Protein AF-A0A0S4U0Q3-F1 (afdb_monomer)

InterPro domains:
  IPR000421 Coagulation factor 5/8, C-terminal domain [PF00754] (27-143)
  IPR000421 Coagulation factor 5/8, C-terminal domain [PF00754] (163-278)
  IPR000421 Coagulation factor 5/8, C-terminal domain [PS50022] (8-148)
  IPR000421 Coagulation factor 5/8, C-terminal domain [PS50022] (149-282)
  IPR008979 Galactose-binding-like domain superfamily [SSF49785] (27-147)
  IPR008979 Galactose-binding-like domain superfamily [SSF49785] (162-281)

Structure (mmCIF, N/CA/C/O backbone):
data_AF-A0A0S4U0Q3-F1
#
_entry.id   AF-A0A0S4U0Q3-F1
#
loop_
_atom_site.group_PDB
_atom_site.id
_atom_site.type_symbol
_atom_site.label_atom_id
_atom_site.label_alt_id
_atom_site.label_comp_id
_atom_site.label_asym_id
_atom_site.label_entity_id
_atom_site.label_seq_id
_atom_site.pdbx_PDB_ins_code
_atom_site.Cartn_x
_atom_site.Cartn_y
_atom_site.Cartn_z
_atom_site.occupancy
_atom_site.B_iso_or_equiv
_atom_site.auth_seq_id
_atom_site.auth_comp_id
_atom_site.auth_asym_id
_atom_site.auth_atom_id
_atom_site.pdbx_PDB_model_num
ATOM 1 N N . MET A 1 1 ? 61.236 -23.482 21.271 1.00 41.75 1 MET A N 1
ATOM 2 C CA . MET A 1 1 ? 60.511 -22.449 20.498 1.00 41.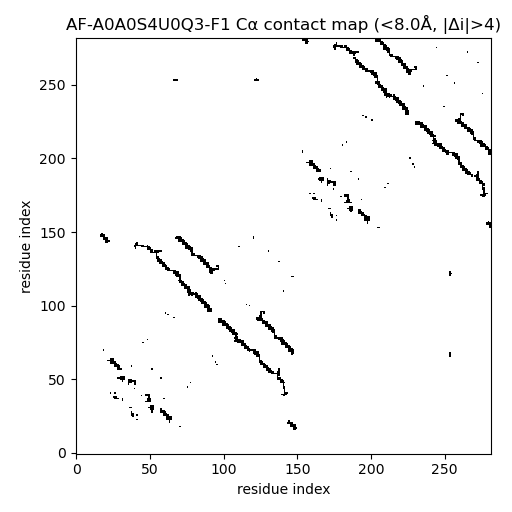75 1 MET A CA 1
ATOM 3 C C . MET A 1 1 ? 59.243 -23.072 19.925 1.00 41.75 1 MET A C 1
ATOM 5 O O . MET A 1 1 ? 59.328 -23.760 18.920 1.00 41.75 1 MET A O 1
ATOM 9 N N . TYR A 1 2 ? 58.090 -22.891 20.571 1.00 35.75 2 TYR A N 1
ATOM 10 C CA . TYR A 1 2 ? 56.795 -23.312 20.022 1.00 35.75 2 TYR A CA 1
ATOM 11 C C . TYR A 1 2 ? 56.087 -22.078 19.454 1.00 35.75 2 TYR A C 1
ATOM 13 O O . TYR A 1 2 ? 55.722 -21.171 20.202 1.00 35.75 2 TYR A O 1
ATOM 21 N N . LYS A 1 3 ? 55.942 -22.014 18.125 1.00 39.62 3 LYS A N 1
ATOM 22 C CA . LYS A 1 3 ? 55.146 -20.987 17.439 1.00 39.62 3 LYS A CA 1
ATOM 23 C C . LYS A 1 3 ? 53.662 -21.305 17.649 1.00 39.62 3 LYS A C 1
ATOM 25 O O . LYS A 1 3 ? 53.191 -22.335 17.178 1.00 39.62 3 LYS A O 1
ATOM 30 N N . ARG A 1 4 ? 52.925 -20.422 18.334 1.00 37.75 4 ARG A N 1
ATOM 31 C CA . ARG A 1 4 ? 51.453 -20.418 18.305 1.00 37.75 4 ARG A CA 1
ATOM 32 C C . ARG A 1 4 ? 51.007 -20.011 16.903 1.00 37.75 4 ARG A C 1
ATOM 34 O O . ARG A 1 4 ? 51.289 -18.893 16.481 1.00 37.75 4 ARG A O 1
ATOM 41 N N . GLN A 1 5 ? 50.316 -20.899 16.197 1.00 37.94 5 GLN A N 1
ATOM 42 C CA . GLN A 1 5 ? 49.498 -20.501 15.056 1.00 37.94 5 GLN A CA 1
ATOM 43 C C . GLN A 1 5 ? 48.245 -19.810 15.600 1.00 37.94 5 GLN A C 1
ATOM 45 O O . GLN A 1 5 ? 47.491 -20.392 16.377 1.00 37.94 5 GLN A O 1
ATOM 50 N N . GLN A 1 6 ? 48.068 -18.542 15.236 1.00 37.84 6 GLN A N 1
ATOM 51 C CA . GLN A 1 6 ? 46.818 -17.822 15.434 1.00 37.84 6 GLN A CA 1
ATOM 52 C C . GLN A 1 6 ? 45.781 -18.419 14.475 1.00 37.84 6 GLN A C 1
ATOM 54 O O . GLN A 1 6 ? 45.963 -18.369 13.260 1.00 37.84 6 GLN A O 1
ATOM 59 N N . GLN A 1 7 ? 44.712 -19.005 15.016 1.00 36.97 7 GLN A N 1
ATOM 60 C CA . GLN A 1 7 ? 43.509 -19.298 14.242 1.00 36.97 7 GLN A CA 1
ATOM 61 C C . GLN A 1 7 ? 42.850 -17.964 13.893 1.00 36.97 7 GLN A C 1
ATOM 63 O O . GLN A 1 7 ? 42.315 -17.279 14.763 1.00 36.97 7 GLN A O 1
ATOM 68 N N . GLY A 1 8 ? 42.940 -17.583 12.619 1.00 37.03 8 GLY A N 1
ATOM 69 C CA . GLY A 1 8 ? 42.158 -16.487 12.068 1.00 37.03 8 GLY A CA 1
ATOM 70 C C . GLY A 1 8 ? 40.676 -16.841 12.140 1.00 37.03 8 GLY A C 1
ATOM 71 O O . GLY A 1 8 ? 40.258 -17.907 11.692 1.00 37.03 8 GLY A O 1
ATOM 72 N N . THR A 1 9 ? 39.886 -15.950 12.725 1.00 40.53 9 THR A N 1
ATOM 73 C CA . THR A 1 9 ? 38.427 -15.988 12.651 1.00 40.53 9 THR A CA 1
ATOM 74 C C . THR A 1 9 ? 38.008 -15.876 11.190 1.00 40.53 9 THR A C 1
ATOM 76 O O . THR A 1 9 ? 38.311 -14.879 10.532 1.00 40.53 9 THR A O 1
ATOM 79 N N . LEU A 1 10 ? 37.332 -16.907 10.683 1.00 34.22 10 LEU A N 1
ATOM 80 C CA . LEU A 1 10 ? 36.655 -16.869 9.390 1.00 34.22 10 LEU A CA 1
ATOM 81 C C . LEU A 1 10 ? 35.644 -15.708 9.388 1.00 34.22 10 LEU A C 1
ATOM 83 O O . LEU A 1 10 ? 34.933 -15.538 10.381 1.00 34.22 10 LEU A O 1
ATOM 87 N N . PRO A 1 11 ? 35.564 -14.905 8.314 1.00 39.31 11 PRO A N 1
ATOM 88 C CA . PRO A 1 11 ? 34.575 -13.844 8.229 1.00 39.31 11 PRO A CA 1
ATOM 89 C C . PRO A 1 11 ? 33.173 -14.459 8.222 1.00 39.31 11 PRO A C 1
ATOM 91 O O . PRO A 1 11 ? 32.868 -15.340 7.417 1.00 39.31 11 PRO A O 1
ATOM 94 N N . THR A 1 12 ? 32.322 -13.994 9.133 1.00 39.41 12 THR A N 1
ATOM 95 C CA . THR A 1 12 ? 30.896 -14.316 9.168 1.00 39.41 12 THR A CA 1
ATOM 96 C C . THR A 1 12 ? 30.283 -13.905 7.831 1.00 39.41 12 THR A C 1
ATOM 98 O O . THR A 1 12 ? 30.218 -12.719 7.511 1.00 39.41 12 THR A O 1
ATOM 101 N N . SER A 1 13 ? 29.871 -14.881 7.021 1.00 42.53 13 SER A N 1
ATOM 102 C CA . SER A 1 13 ? 29.100 -14.633 5.803 1.00 42.53 13 SER A CA 1
ATOM 103 C C . SER A 1 13 ? 27.816 -13.899 6.196 1.00 42.53 13 SER A C 1
ATOM 105 O O . SER A 1 13 ? 27.001 -14.428 6.952 1.00 42.53 13 SER A O 1
ATOM 107 N N . ALA A 1 14 ? 27.658 -12.658 5.732 1.00 43.22 14 ALA A N 1
ATOM 108 C CA . ALA A 1 14 ? 26.387 -11.958 5.825 1.00 43.22 14 ALA A CA 1
ATOM 109 C C . ALA A 1 14 ? 25.358 -12.763 5.020 1.00 43.22 14 ALA A C 1
ATOM 111 O O . ALA A 1 14 ? 25.508 -12.921 3.807 1.00 43.22 14 ALA A O 1
ATOM 112 N N . ALA A 1 15 ? 24.350 -13.313 5.698 1.00 51.09 15 ALA A N 1
ATOM 113 C CA . ALA A 1 15 ? 23.265 -14.025 5.040 1.00 51.09 15 ALA A CA 1
ATOM 114 C C . ALA A 1 15 ? 22.615 -13.096 4.004 1.00 51.09 15 ALA A C 1
ATOM 116 O O . ALA A 1 15 ? 22.186 -11.990 4.330 1.00 51.09 15 ALA A O 1
ATOM 117 N N . THR A 1 16 ? 22.583 -13.527 2.745 1.00 67.94 16 THR A N 1
ATOM 118 C CA . THR A 1 16 ? 21.926 -12.789 1.665 1.00 67.94 16 THR A CA 1
ATOM 119 C C . THR A 1 16 ? 20.424 -12.753 1.953 1.00 67.94 16 THR A C 1
ATOM 121 O O . THR A 1 16 ? 19.811 -13.802 2.143 1.00 67.94 16 THR A O 1
ATOM 124 N N . GLU A 1 17 ? 19.832 -11.559 2.034 1.00 78.88 17 GLU A N 1
ATOM 125 C CA . GLU A 1 17 ? 18.396 -11.383 2.284 1.00 78.88 17 GLU A CA 1
ATOM 126 C C . GLU A 1 17 ? 17.582 -12.109 1.201 1.00 78.88 17 GLU A C 1
ATOM 128 O O . GLU A 1 17 ? 17.740 -11.845 0.008 1.00 78.88 17 GLU A O 1
ATOM 133 N N . ALA A 1 18 ? 16.728 -13.055 1.603 1.00 89.19 18 ALA A N 1
ATOM 134 C CA . ALA A 1 18 ? 15.884 -13.788 0.668 1.00 89.19 18 ALA A CA 1
ATOM 135 C C . ALA A 1 18 ? 14.832 -12.853 0.049 1.00 89.19 18 ALA A C 1
ATOM 137 O O . ALA A 1 18 ? 14.184 -12.080 0.756 1.00 89.19 18 ALA A O 1
ATOM 138 N N . LEU A 1 19 ? 14.631 -12.955 -1.268 1.00 92.88 19 LEU A N 1
ATOM 139 C CA . LEU A 1 19 ? 13.711 -12.115 -2.035 1.00 92.88 19 LEU A CA 1
ATOM 140 C C . LEU A 1 19 ? 12.627 -12.954 -2.720 1.00 92.88 19 LEU A C 1
ATOM 142 O O . LEU A 1 19 ? 12.887 -14.062 -3.183 1.00 92.88 19 LEU A O 1
ATOM 146 N N . ILE A 1 20 ? 11.422 -12.395 -2.832 1.00 92.88 20 ILE A N 1
ATOM 147 C CA . ILE A 1 20 ? 10.283 -12.984 -3.549 1.00 92.88 20 ILE A CA 1
ATOM 148 C C . ILE A 1 20 ? 9.976 -12.119 -4.773 1.00 92.88 20 ILE A C 1
ATOM 150 O O . ILE A 1 20 ? 9.800 -10.906 -4.625 1.00 92.88 20 ILE A O 1
ATOM 154 N N . LYS A 1 21 ? 9.896 -12.739 -5.964 1.00 95.00 21 LYS A N 1
ATOM 155 C CA . LYS A 1 21 ? 9.449 -12.065 -7.196 1.00 95.00 21 LYS A CA 1
ATOM 156 C C . LYS A 1 21 ? 7.980 -11.670 -7.042 1.00 95.00 21 LYS A C 1
ATOM 158 O O . LYS A 1 21 ? 7.145 -12.473 -6.633 1.00 95.00 21 LYS A O 1
ATOM 163 N N . VAL A 1 22 ? 7.687 -10.421 -7.356 1.00 94.81 22 VAL A N 1
ATOM 164 C CA . VAL A 1 22 ? 6.351 -9.833 -7.358 1.00 94.81 22 VAL A CA 1
ATOM 165 C C . VAL A 1 22 ? 5.809 -9.949 -8.774 1.00 94.81 22 VAL A C 1
ATOM 167 O O . VAL A 1 22 ? 6.519 -9.636 -9.727 1.00 94.81 22 VAL A O 1
ATOM 170 N N . VAL A 1 23 ? 4.569 -10.415 -8.904 1.00 95.00 23 VAL A N 1
ATOM 171 C CA . VAL A 1 23 ? 3.881 -10.531 -10.193 1.00 95.00 23 VAL A CA 1
ATOM 172 C C . VAL A 1 23 ? 3.083 -9.247 -10.421 1.00 95.00 23 VAL A C 1
ATOM 174 O O . VAL A 1 23 ? 2.168 -8.985 -9.638 1.00 95.00 23 VAL A O 1
ATOM 177 N N . PRO A 1 24 ? 3.415 -8.430 -11.435 1.00 96.62 24 PRO A N 1
ATOM 178 C CA . PRO A 1 24 ? 2.614 -7.260 -11.762 1.00 96.62 24 PRO A CA 1
ATOM 179 C C . PRO A 1 24 ? 1.225 -7.638 -12.278 1.00 96.62 24 PRO A C 1
ATOM 181 O O . PRO A 1 24 ? 1.038 -8.714 -12.843 1.00 96.62 24 PRO A O 1
ATOM 184 N N . VAL A 1 25 ? 0.256 -6.734 -12.130 1.00 94.00 25 VAL A N 1
ATOM 185 C CA . VAL A 1 25 ? -1.118 -6.930 -12.636 1.00 94.00 25 VAL A CA 1
ATOM 186 C C . VAL A 1 25 ? -1.419 -6.107 -13.884 1.00 94.00 25 VAL A C 1
ATOM 188 O O . VAL A 1 25 ? -2.422 -6.348 -14.552 1.00 94.00 25 VAL A O 1
ATOM 191 N N . GLY A 1 26 ? -0.579 -5.121 -14.198 1.00 96.25 26 GLY A N 1
ATOM 192 C CA . GLY A 1 26 ? -0.781 -4.252 -15.346 1.00 96.25 26 GLY A CA 1
ATOM 193 C C . GLY A 1 26 ? 0.474 -3.483 -15.719 1.00 96.25 26 GLY A C 1
ATOM 194 O O . GLY A 1 26 ? 1.387 -3.303 -14.914 1.00 96.25 26 GLY A O 1
ATOM 195 N N . VAL A 1 27 ? 0.510 -3.019 -16.963 1.00 98.62 27 VAL A N 1
ATOM 196 C CA . VAL A 1 27 ? 1.596 -2.195 -17.483 1.00 98.62 27 VAL A CA 1
ATOM 197 C C . VAL A 1 27 ? 1.076 -1.287 -18.590 1.00 98.62 27 VAL A C 1
ATOM 199 O O . VAL A 1 27 ? 0.263 -1.686 -19.422 1.00 98.62 27 VAL A O 1
ATOM 202 N N . THR A 1 28 ? 1.543 -0.046 -18.591 1.00 98.75 28 THR A N 1
ATOM 203 C CA . THR A 1 28 ? 1.280 0.956 -19.626 1.00 98.75 28 THR A CA 1
ATOM 204 C C . THR A 1 28 ? 2.597 1.575 -20.070 1.00 98.75 28 THR A C 1
ATOM 206 O O . THR A 1 28 ? 3.615 1.436 -19.394 1.00 98.75 28 THR A O 1
ATOM 209 N N . ALA A 1 29 ? 2.612 2.247 -21.214 1.00 98.81 29 ALA A N 1
ATOM 210 C CA . ALA A 1 29 ? 3.815 2.894 -21.717 1.00 98.81 29 ALA A CA 1
ATOM 211 C C . ALA A 1 29 ? 3.486 4.188 -22.458 1.00 98.81 29 ALA A C 1
ATOM 213 O O . ALA A 1 29 ? 2.336 4.429 -22.825 1.00 98.81 29 ALA A O 1
ATOM 214 N N . SER A 1 30 ? 4.512 4.998 -22.713 1.00 98.56 30 SER A N 1
ATOM 215 C CA . SER A 1 30 ? 4.399 6.241 -23.480 1.00 98.56 30 SER A CA 1
ATOM 216 C C . SER A 1 30 ? 3.902 6.022 -24.904 1.00 98.56 30 SER A C 1
ATOM 218 O O . SER A 1 30 ? 3.214 6.876 -25.459 1.00 98.56 30 SER A O 1
ATOM 220 N N . SER A 1 31 ? 4.290 4.905 -25.515 1.00 98.50 31 SER A N 1
ATOM 221 C CA . SER A 1 31 ? 3.928 4.537 -26.878 1.00 98.50 31 SER A CA 1
ATOM 222 C C . SER A 1 31 ? 4.169 3.046 -27.117 1.00 98.50 31 SER A C 1
ATOM 224 O O . SER A 1 31 ? 4.663 2.321 -26.248 1.00 98.50 31 SER A O 1
ATOM 226 N N . THR A 1 32 ? 3.774 2.549 -28.283 1.00 98.12 32 THR A N 1
ATOM 227 C CA . THR A 1 32 ? 3.970 1.152 -28.679 1.00 98.12 32 THR A CA 1
ATOM 228 C C . THR A 1 32 ? 4.188 1.088 -30.179 1.00 98.12 32 THR A C 1
ATOM 230 O O . THR A 1 32 ? 3.425 1.663 -30.955 1.00 98.12 32 THR A O 1
ATOM 233 N N . TYR A 1 33 ? 5.238 0.392 -30.597 1.00 97.75 33 TYR A N 1
ATOM 234 C CA . TYR A 1 33 ? 5.494 0.115 -31.998 1.00 97.75 33 TYR A CA 1
ATOM 235 C C . TYR A 1 33 ? 4.944 -1.259 -32.393 1.00 97.75 33 TYR A C 1
ATOM 237 O O . TYR A 1 33 ? 5.476 -2.294 -31.978 1.00 97.75 33 TYR A O 1
ATOM 245 N N . SER A 1 34 ? 3.917 -1.263 -33.251 1.00 96.38 34 SER A N 1
ATOM 246 C CA . SER A 1 34 ? 3.285 -2.485 -33.769 1.00 96.38 34 SER A CA 1
ATOM 247 C C . SER A 1 34 ? 2.828 -3.408 -32.620 1.00 96.38 34 SER A C 1
ATOM 249 O O . SER A 1 34 ? 2.254 -2.921 -31.649 1.00 96.38 34 SER A O 1
ATOM 251 N N . ASP A 1 35 ? 3.090 -4.712 -32.700 1.00 95.25 35 ASP A N 1
ATOM 252 C CA . ASP A 1 35 ? 2.622 -5.712 -31.729 1.00 95.25 35 ASP A CA 1
ATOM 253 C C . ASP A 1 35 ? 3.536 -5.846 -30.497 1.00 95.25 35 ASP A C 1
ATOM 255 O O . ASP A 1 35 ? 3.354 -6.738 -29.665 1.00 95.25 35 ASP A O 1
ATOM 259 N N . ASN A 1 36 ? 4.540 -4.974 -30.355 1.00 97.56 36 ASN A N 1
ATOM 260 C CA . ASN A 1 36 ? 5.480 -4.976 -29.230 1.00 97.56 36 ASN A CA 1
ATOM 261 C C . ASN A 1 36 ? 4.884 -4.267 -28.007 1.00 97.56 36 ASN A C 1
ATOM 263 O O . ASN A 1 36 ? 5.424 -3.271 -27.528 1.00 97.56 36 ASN A O 1
ATOM 267 N N . VAL A 1 37 ? 3.730 -4.754 -27.550 1.00 98.44 37 VAL A N 1
ATOM 268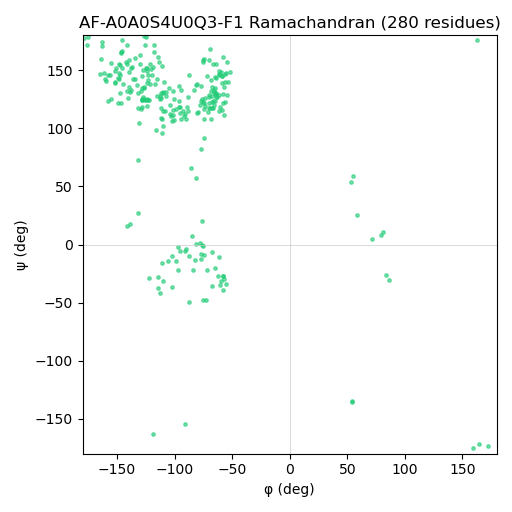 C CA . VAL A 1 37 ? 2.922 -4.155 -26.479 1.00 98.44 37 VAL A CA 1
ATOM 269 C C . VAL A 1 37 ? 3.640 -4.151 -25.121 1.00 98.44 37 VAL A C 1
ATOM 271 O O . VAL A 1 37 ? 4.470 -5.026 -24.876 1.00 98.44 37 VAL A O 1
ATOM 274 N N . PRO A 1 38 ? 3.296 -3.232 -24.194 1.00 98.50 38 PRO A N 1
ATOM 275 C CA . PRO A 1 38 ? 3.972 -3.111 -22.897 1.00 98.50 38 PRO A CA 1
ATOM 276 C C . PRO A 1 38 ? 3.951 -4.393 -22.057 1.00 98.50 38 PRO A C 1
ATOM 278 O O . PRO A 1 38 ? 4.894 -4.650 -21.316 1.00 98.50 38 PRO A O 1
ATOM 281 N N . ALA A 1 39 ? 2.913 -5.225 -22.216 1.00 98.44 39 ALA A N 1
ATOM 282 C CA . ALA A 1 39 ? 2.767 -6.506 -21.520 1.00 98.44 39 ALA A CA 1
ATOM 283 C C . ALA A 1 39 ? 3.933 -7.478 -21.758 1.00 98.44 39 ALA A C 1
ATOM 285 O O . ALA A 1 39 ? 4.225 -8.277 -20.877 1.00 98.44 39 ALA A O 1
ATOM 286 N N . ARG A 1 40 ? 4.632 -7.370 -22.896 1.00 98.56 40 ARG A N 1
ATOM 287 C CA . ARG A 1 40 ? 5.823 -8.180 -23.191 1.00 98.56 40 ARG A CA 1
ATOM 288 C C . ARG A 1 40 ? 6.967 -7.949 -22.212 1.00 98.56 40 ARG A C 1
ATOM 290 O O . ARG A 1 40 ? 7.744 -8.845 -21.965 1.00 98.56 40 ARG A O 1
ATOM 297 N N . ALA A 1 41 ? 7.046 -6.768 -21.606 1.00 98.69 41 ALA A N 1
ATOM 298 C CA . ALA A 1 41 ? 8.092 -6.471 -20.637 1.00 98.69 41 ALA A CA 1
ATOM 299 C C . ALA A 1 41 ? 7.837 -7.082 -19.245 1.00 98.69 41 ALA A C 1
ATOM 301 O O . ALA A 1 41 ? 8.610 -6.806 -18.335 1.00 98.69 41 ALA A O 1
ATOM 302 N N . ILE A 1 42 ? 6.746 -7.822 -19.027 1.00 98.25 42 ILE A N 1
ATOM 303 C CA . ILE A 1 42 ? 6.407 -8.446 -17.733 1.00 98.25 42 ILE A CA 1
ATOM 304 C C . ILE A 1 42 ? 5.796 -9.850 -17.902 1.00 98.25 42 ILE A C 1
ATOM 306 O O . ILE A 1 42 ? 5.131 -10.345 -16.988 1.00 98.25 42 ILE A O 1
ATOM 310 N N . ASP A 1 43 ? 5.936 -10.468 -19.077 1.00 97.62 43 ASP A N 1
ATOM 311 C CA . ASP A 1 43 ? 5.297 -11.751 -19.401 1.00 97.62 43 ASP A CA 1
ATOM 312 C C . ASP A 1 43 ? 6.175 -12.968 -19.051 1.00 97.62 43 ASP A C 1
ATOM 314 O O . ASP A 1 43 ? 5.714 -14.110 -19.128 1.00 97.62 43 ASP A O 1
ATOM 318 N N . GLY A 1 44 ? 7.418 -12.739 -18.616 1.00 96.81 44 GLY A N 1
ATOM 319 C CA . GLY A 1 44 ? 8.383 -13.783 -18.298 1.00 96.81 44 GLY A CA 1
ATOM 320 C C . GLY A 1 44 ? 9.105 -14.355 -19.521 1.00 96.81 44 GLY A C 1
ATOM 321 O O . GLY A 1 44 ? 9.782 -15.378 -19.384 1.00 96.81 44 GLY A O 1
ATOM 322 N N . VAL A 1 45 ? 8.983 -13.739 -20.701 1.00 97.69 45 VAL A N 1
ATOM 323 C CA . VAL A 1 45 ? 9.550 -14.217 -21.969 1.00 97.69 45 VAL A CA 1
ATOM 324 C C . VAL A 1 45 ? 10.682 -13.301 -22.434 1.00 97.69 45 VAL A C 1
ATOM 326 O O . VAL A 1 45 ? 10.503 -12.350 -23.183 1.00 97.69 45 VAL A O 1
ATOM 329 N N . SER A 1 46 ? 11.921 -13.673 -22.111 1.00 96.75 46 SER A N 1
ATOM 330 C CA . SER A 1 46 ? 13.113 -12.871 -22.435 1.00 96.75 46 SER A CA 1
ATOM 331 C C . SER A 1 46 ? 13.453 -12.747 -23.929 1.00 96.75 46 SER A C 1
ATOM 333 O O . SER A 1 46 ? 14.416 -12.070 -24.274 1.00 96.75 46 SER A O 1
ATOM 335 N N . SER A 1 47 ? 12.748 -13.456 -24.816 1.00 96.81 47 SER A N 1
ATOM 336 C CA . SER A 1 47 ? 12.997 -13.446 -26.266 1.00 96.81 47 SER A CA 1
ATOM 337 C C . SER A 1 47 ? 12.111 -12.465 -27.038 1.00 96.81 47 SER A C 1
ATOM 339 O O . SER A 1 47 ? 12.276 -12.329 -28.249 1.00 96.81 47 SER A O 1
ATOM 341 N N . ASN A 1 48 ? 11.146 -11.821 -26.379 1.00 97.94 48 ASN A N 1
ATOM 342 C CA . ASN A 1 48 ? 10.309 -10.772 -26.959 1.00 97.94 48 ASN A CA 1
ATOM 343 C C . ASN A 1 48 ? 10.545 -9.455 -26.190 1.00 97.94 48 ASN A C 1
ATOM 345 O O . ASN A 1 48 ? 11.294 -9.446 -25.220 1.00 97.94 48 ASN A O 1
ATOM 349 N N . ALA A 1 49 ? 10.006 -8.330 -26.660 1.00 98.50 49 ALA A N 1
ATOM 350 C CA . ALA A 1 49 ? 10.164 -7.049 -25.972 1.00 98.50 49 ALA A CA 1
ATOM 351 C C . ALA A 1 49 ? 8.948 -6.144 -26.166 1.00 98.50 49 ALA A C 1
ATOM 353 O O . ALA A 1 49 ? 8.246 -6.239 -27.180 1.00 98.50 49 ALA A O 1
ATOM 354 N N . TRP A 1 50 ? 8.752 -5.221 -25.225 1.00 98.75 50 TRP A N 1
ATOM 355 C CA . TRP A 1 50 ? 8.038 -3.978 -25.505 1.00 98.75 50 TRP A CA 1
ATOM 356 C C . TRP A 1 50 ? 8.962 -3.019 -26.256 1.00 98.75 50 TRP A C 1
ATOM 358 O O . TRP A 1 50 ? 10.102 -2.838 -25.839 1.00 98.75 50 TRP A O 1
ATOM 368 N N . ILE A 1 51 ? 8.454 -2.355 -27.299 1.00 98.75 51 ILE A N 1
ATOM 369 C CA . ILE A 1 51 ? 9.198 -1.352 -28.072 1.00 98.75 51 ILE A CA 1
ATOM 370 C C . ILE A 1 51 ? 8.370 -0.067 -28.155 1.00 98.75 51 ILE A C 1
ATOM 372 O O . ILE A 1 51 ? 7.230 -0.079 -28.626 1.00 98.75 51 ILE A O 1
ATOM 376 N N . ALA A 1 52 ? 8.951 1.055 -27.735 1.00 98.56 52 ALA A N 1
ATOM 377 C CA . ALA A 1 52 ? 8.371 2.380 -27.925 1.00 98.56 52 ALA A CA 1
ATOM 378 C C . ALA A 1 52 ? 8.400 2.807 -29.403 1.00 98.56 52 ALA A C 1
ATOM 380 O O . ALA A 1 52 ? 9.241 2.368 -30.182 1.00 98.56 52 ALA A O 1
ATOM 381 N N . SER A 1 53 ? 7.548 3.751 -29.797 1.00 97.62 53 SER A N 1
ATOM 382 C CA . SER A 1 53 ? 7.489 4.278 -31.171 1.00 97.62 53 SER A CA 1
ATOM 383 C C . SER A 1 53 ? 8.624 5.262 -31.521 1.00 97.62 53 SER A C 1
ATOM 385 O O . SER A 1 53 ? 8.468 6.065 -32.440 1.00 97.62 53 SER A O 1
ATOM 387 N N . GLY A 1 54 ? 9.748 5.254 -30.792 1.00 97.06 54 GLY A N 1
ATOM 388 C CA . GLY A 1 54 ? 10.875 6.151 -31.050 1.00 97.06 54 GLY A CA 1
ATOM 389 C C . GLY A 1 54 ? 11.992 6.128 -30.001 1.00 97.06 54 GLY A C 1
ATOM 390 O O . GLY A 1 54 ? 12.008 5.318 -29.070 1.00 97.06 54 GLY A O 1
ATOM 391 N N . TYR A 1 55 ? 12.941 7.051 -30.174 1.00 98.44 55 TYR A N 1
ATOM 392 C CA . TYR A 1 55 ? 14.061 7.293 -29.260 1.00 98.44 55 TYR A CA 1
ATOM 393 C C . TYR A 1 55 ? 13.605 7.900 -27.928 1.00 98.44 55 TYR A C 1
ATOM 395 O O . TYR A 1 55 ? 12.466 8.350 -27.777 1.00 98.44 55 TYR A O 1
ATOM 403 N N . ALA A 1 56 ? 14.527 7.925 -26.964 1.00 97.88 56 ALA A N 1
ATOM 404 C CA . ALA A 1 56 ? 14.336 8.597 -25.686 1.00 97.88 56 ALA A CA 1
ATOM 405 C C . ALA A 1 56 ? 13.981 10.099 -25.865 1.00 97.88 56 ALA A C 1
ATOM 407 O O . ALA A 1 56 ? 14.498 10.734 -26.786 1.00 97.88 56 ALA A O 1
ATOM 408 N N . PRO A 1 57 ? 13.153 10.689 -24.978 1.00 98.50 57 PRO A N 1
ATOM 409 C CA . PRO A 1 57 ? 12.595 10.072 -23.781 1.00 98.50 57 PRO A CA 1
ATOM 410 C C . PRO A 1 57 ? 11.365 9.194 -24.056 1.00 98.50 57 PRO A C 1
ATOM 412 O O . PRO A 1 57 ? 10.458 9.583 -24.784 1.00 98.50 57 PRO A O 1
ATOM 415 N N . GLN A 1 58 ? 11.308 8.022 -23.422 1.00 98.81 58 GLN A N 1
ATOM 416 C CA . GLN A 1 58 ? 10.133 7.135 -23.400 1.00 98.81 58 GLN A CA 1
ATOM 417 C C . GLN A 1 58 ? 10.016 6.498 -22.015 1.00 98.81 58 GLN A C 1
ATOM 419 O O . GLN A 1 58 ? 11.011 6.400 -21.290 1.00 98.81 58 GLN A O 1
ATOM 424 N N . TRP A 1 59 ? 8.817 6.053 -21.643 1.00 98.88 59 TRP A N 1
ATOM 425 C CA . TRP A 1 59 ? 8.578 5.446 -20.338 1.00 98.88 59 TRP A CA 1
ATOM 426 C C . TRP A 1 59 ? 7.702 4.202 -20.426 1.00 98.88 59 TRP A C 1
ATOM 428 O O . TRP A 1 59 ? 6.860 4.079 -21.312 1.00 98.88 59 TRP A O 1
ATOM 438 N N . ILE A 1 60 ? 7.890 3.314 -19.455 1.00 98.88 60 ILE A N 1
ATOM 439 C CA . ILE A 1 60 ? 7.011 2.184 -19.158 1.00 98.88 60 ILE A CA 1
ATOM 440 C C . ILE A 1 60 ? 6.662 2.229 -17.667 1.00 98.88 60 ILE A C 1
ATOM 442 O O . ILE A 1 60 ? 7.527 2.501 -16.833 1.00 98.88 60 ILE A O 1
ATOM 446 N N . GLU A 1 61 ? 5.389 2.045 -17.334 1.00 98.88 61 GLU A N 1
ATOM 447 C CA . GLU A 1 61 ? 4.856 2.098 -15.974 1.00 98.88 61 GLU A CA 1
ATOM 448 C C . GLU A 1 61 ? 4.131 0.801 -15.642 1.00 98.88 61 GLU A C 1
ATOM 450 O O . GLU A 1 61 ? 3.206 0.399 -16.343 1.00 98.88 61 GLU A O 1
ATOM 455 N N . VAL A 1 62 ? 4.548 0.171 -14.552 1.00 98.88 62 VAL A N 1
ATOM 456 C CA . VAL A 1 62 ? 4.056 -1.114 -14.070 1.00 98.88 62 VAL A CA 1
ATOM 457 C C . VAL A 1 62 ? 3.189 -0.894 -12.830 1.00 98.88 62 VAL A C 1
ATOM 459 O O . VAL A 1 62 ? 3.619 -0.214 -11.899 1.00 98.88 62 VAL A O 1
ATOM 462 N N . ASP A 1 63 ? 1.995 -1.490 -12.807 1.00 98.50 63 ASP A N 1
ATOM 463 C CA . ASP A 1 63 ? 1.137 -1.615 -11.623 1.00 98.50 63 ASP A CA 1
ATOM 464 C C . ASP A 1 63 ? 1.360 -2.992 -10.983 1.00 98.50 63 ASP A C 1
ATOM 466 O O . ASP A 1 63 ? 1.088 -4.035 -11.585 1.00 98.50 63 ASP A O 1
ATOM 470 N N . LEU A 1 64 ? 1.840 -3.004 -9.741 1.00 96.94 64 LEU A N 1
ATOM 471 C CA . LEU A 1 64 ? 2.021 -4.217 -8.941 1.00 96.94 64 LEU A CA 1
ATOM 472 C C . LEU A 1 64 ? 0.699 -4.756 -8.364 1.00 96.94 64 LEU A C 1
ATOM 474 O O . LEU A 1 64 ? 0.675 -5.834 -7.778 1.00 96.94 64 LEU A O 1
ATOM 478 N N . GLY A 1 65 ? -0.400 -4.011 -8.498 1.00 91.31 65 GLY A N 1
ATOM 479 C CA . GLY A 1 65 ? -1.761 -4.383 -8.098 1.00 91.31 65 GLY A CA 1
ATOM 480 C C . GLY A 1 65 ? -2.080 -4.141 -6.630 1.00 91.31 65 GLY A C 1
ATOM 481 O O . GLY A 1 65 ? -3.227 -3.871 -6.275 1.00 91.31 65 GLY A O 1
ATOM 482 N N . ALA A 1 66 ? -1.056 -4.157 -5.786 1.00 86.56 66 ALA A N 1
ATOM 483 C CA . ALA A 1 66 ? -1.128 -3.799 -4.384 1.00 86.56 66 ALA A CA 1
ATOM 484 C C . ALA A 1 66 ? 0.121 -3.019 -3.972 1.00 86.56 66 ALA A C 1
ATOM 486 O O . ALA A 1 66 ? 1.084 -2.881 -4.726 1.00 86.56 66 ALA A O 1
ATOM 487 N N . GLU A 1 67 ? 0.084 -2.496 -2.756 1.00 88.12 67 GLU A N 1
ATOM 488 C CA . GLU A 1 67 ? 1.246 -1.910 -2.111 1.00 88.12 67 GLU A CA 1
ATOM 489 C C . GLU A 1 67 ? 2.295 -2.991 -1.803 1.00 88.12 67 GLU A C 1
ATOM 491 O O . GLU A 1 67 ? 1.986 -4.025 -1.208 1.00 88.12 67 GLU A O 1
ATOM 496 N N . VAL A 1 68 ? 3.537 -2.761 -2.231 1.00 90.50 68 VAL A N 1
ATOM 497 C CA . VAL A 1 68 ? 4.640 -3.720 -2.156 1.00 90.50 68 VAL A CA 1
ATOM 498 C C . VAL A 1 68 ? 5.884 -3.041 -1.577 1.00 90.50 68 VAL A C 1
ATOM 500 O O . VAL A 1 68 ? 6.303 -2.004 -2.092 1.00 90.50 68 VAL A O 1
ATOM 503 N N . PRO A 1 69 ? 6.546 -3.643 -0.571 1.00 91.81 69 PRO A N 1
ATOM 504 C CA . PRO A 1 69 ? 7.843 -3.186 -0.087 1.00 91.81 69 PRO A CA 1
ATOM 505 C C . PRO A 1 69 ? 8.935 -3.628 -1.069 1.00 91.81 69 PRO A C 1
ATOM 507 O O . PRO A 1 69 ? 9.575 -4.667 -0.899 1.00 91.81 69 PRO A O 1
ATOM 510 N N . LEU A 1 70 ? 9.112 -2.859 -2.140 1.00 95.50 70 LEU A N 1
ATOM 511 C CA . LEU A 1 70 ? 10.086 -3.121 -3.190 1.00 95.50 70 LEU A CA 1
ATOM 512 C C . LEU A 1 70 ? 11.503 -3.023 -2.623 1.00 95.50 70 LEU A C 1
ATOM 514 O O . LEU A 1 70 ? 11.866 -2.031 -2.000 1.00 95.50 70 LEU A O 1
ATOM 518 N N . LYS A 1 71 ? 12.323 -4.039 -2.879 1.00 95.25 71 LYS A N 1
ATOM 519 C CA . LYS A 1 71 ? 13.715 -4.131 -2.417 1.00 95.25 71 LYS A CA 1
ATOM 520 C C . LYS A 1 71 ? 14.710 -4.279 -3.560 1.00 95.25 71 LYS A C 1
ATOM 522 O O . LYS A 1 71 ? 15.852 -3.843 -3.434 1.00 95.25 71 LYS A O 1
ATOM 527 N N . LYS A 1 72 ? 14.287 -4.870 -4.678 1.00 96.94 72 LYS A N 1
ATOM 528 C CA . LYS A 1 72 ? 15.125 -5.040 -5.866 1.00 96.94 72 LYS A CA 1
ATOM 529 C C . LYS A 1 72 ? 14.292 -4.966 -7.139 1.00 96.94 72 LYS A C 1
ATOM 531 O O . LYS A 1 72 ? 13.156 -5.435 -7.170 1.00 96.94 72 LYS A O 1
ATOM 536 N N . LEU A 1 73 ? 14.891 -4.409 -8.184 1.00 97.69 73 LEU A N 1
ATOM 537 C CA . LEU A 1 73 ? 14.393 -4.440 -9.553 1.00 97.69 73 LEU A CA 1
ATOM 538 C C . LEU A 1 73 ? 15.454 -5.064 -10.465 1.00 97.69 73 LEU A C 1
ATOM 540 O O . LEU A 1 73 ? 16.655 -4.883 -10.247 1.00 97.69 73 LEU A O 1
ATOM 544 N N . ARG A 1 74 ? 15.019 -5.788 -11.493 1.00 98.56 74 ARG A N 1
ATOM 545 C CA . ARG A 1 74 ? 15.868 -6.250 -12.595 1.00 98.56 74 ARG A CA 1
ATOM 546 C C . ARG A 1 74 ? 15.226 -5.811 -13.904 1.00 98.56 74 ARG A C 1
ATOM 548 O O . ARG A 1 74 ? 14.017 -5.935 -14.056 1.00 98.56 74 ARG A O 1
ATOM 555 N N . MET A 1 75 ? 16.018 -5.275 -14.825 1.00 98.62 75 MET A N 1
ATOM 556 C CA . MET A 1 75 ? 15.544 -4.767 -16.115 1.00 98.62 75 MET A CA 1
ATOM 557 C C . MET A 1 75 ? 16.395 -5.378 -17.229 1.00 98.62 75 MET A C 1
ATOM 559 O O . MET A 1 75 ? 17.608 -5.159 -17.250 1.00 98.62 75 MET A O 1
ATOM 563 N N . LEU A 1 76 ? 15.795 -6.172 -18.112 1.00 98.81 76 LEU A N 1
ATOM 564 C CA . LEU A 1 76 ? 16.486 -6.845 -19.208 1.00 98.81 76 LEU A CA 1
ATOM 565 C C . LEU A 1 76 ? 16.482 -5.949 -20.441 1.00 98.81 76 LEU A C 1
ATOM 567 O O . LEU A 1 76 ? 15.444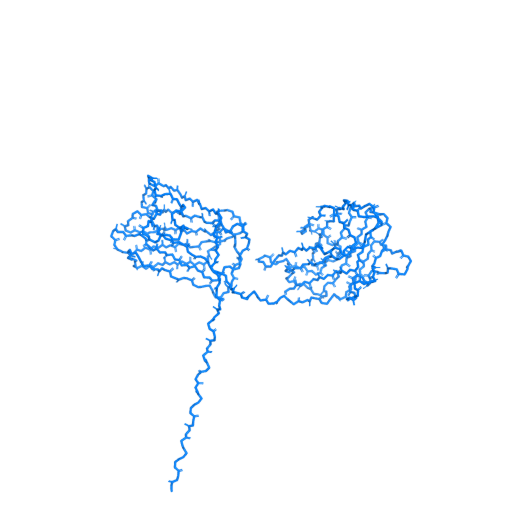 -5.729 -21.069 1.00 98.81 76 LEU A O 1
ATOM 571 N N . VAL A 1 77 ? 17.654 -5.410 -20.760 1.00 98.75 77 VAL A N 1
ATOM 572 C CA . VAL A 1 77 ? 17.843 -4.442 -21.843 1.00 98.75 77 VAL A CA 1
ATOM 573 C C . VAL A 1 77 ? 17.515 -5.075 -23.187 1.00 98.75 77 VAL A C 1
ATOM 575 O O . VAL A 1 77 ? 18.088 -6.106 -23.523 1.00 98.75 77 VAL A O 1
ATOM 578 N N . SER A 1 78 ? 16.673 -4.401 -23.970 1.00 98.56 78 SER A N 1
ATOM 579 C CA . SER A 1 78 ? 16.537 -4.624 -25.408 1.00 98.56 78 SER A CA 1
ATOM 580 C C . SER A 1 78 ? 17.080 -3.385 -26.124 1.00 98.56 78 SER A C 1
ATOM 582 O O . SER A 1 78 ? 16.503 -2.304 -26.005 1.00 98.56 78 SER A O 1
ATOM 584 N N . GLN A 1 79 ? 18.240 -3.492 -26.776 1.00 98.31 79 GLN A N 1
ATOM 585 C CA . GLN A 1 79 ? 18.939 -2.325 -27.333 1.00 98.31 79 GLN A CA 1
ATOM 586 C C . GLN A 1 79 ? 19.908 -2.704 -28.455 1.00 98.31 79 GLN A C 1
ATOM 588 O O . GLN A 1 79 ? 20.872 -3.438 -28.245 1.00 98.31 79 GLN A O 1
ATOM 593 N N . ASN A 1 80 ? 19.726 -2.095 -29.627 1.00 96.94 80 ASN A N 1
ATOM 594 C CA . ASN A 1 80 ? 20.644 -2.216 -30.756 1.00 96.94 80 ASN A CA 1
ATOM 595 C C . ASN A 1 80 ? 20.681 -0.893 -31.551 1.00 96.94 80 ASN A C 1
ATOM 597 O O . ASN A 1 80 ? 19.625 -0.463 -32.023 1.00 96.94 80 ASN A O 1
ATOM 601 N N . PRO A 1 81 ? 21.845 -0.236 -31.722 1.00 98.12 81 PRO A N 1
ATOM 602 C CA . PRO A 1 81 ? 23.183 -0.648 -31.286 1.00 98.12 81 PRO A CA 1
ATOM 603 C C . PRO A 1 81 ? 23.407 -0.504 -29.776 1.00 98.12 81 PRO A C 1
ATOM 605 O O . PRO A 1 81 ? 22.733 0.269 -29.104 1.00 98.12 81 PRO A O 1
ATOM 608 N N . ALA A 1 82 ? 24.398 -1.227 -29.251 1.00 98.50 82 ALA A N 1
ATOM 609 C CA . ALA A 1 82 ? 24.908 -1.018 -27.899 1.00 98.50 82 ALA A CA 1
ATOM 610 C C . ALA A 1 82 ? 25.455 0.410 -27.702 1.00 98.50 82 ALA A C 1
ATOM 612 O O . ALA A 1 82 ? 26.027 0.995 -28.622 1.00 98.50 82 ALA A O 1
ATOM 613 N N . GLY A 1 83 ? 25.345 0.951 -26.487 1.00 98.50 83 GLY A N 1
ATOM 614 C CA . GLY A 1 83 ? 25.855 2.284 -26.165 1.00 98.50 83 GLY A CA 1
ATOM 615 C C . GLY A 1 83 ? 25.309 2.851 -24.859 1.00 98.50 83 GLY A C 1
ATOM 616 O O . GLY A 1 83 ? 24.662 2.150 -24.082 1.00 98.50 83 GLY A O 1
ATOM 617 N N . GLN A 1 84 ? 25.605 4.125 -24.606 1.00 98.56 84 GLN A N 1
ATOM 618 C CA . GLN A 1 84 ? 25.237 4.813 -23.369 1.00 98.56 84 GLN A CA 1
ATOM 619 C C . GLN A 1 84 ? 23.717 4.988 -23.267 1.00 98.56 84 GLN A C 1
ATOM 621 O O . GLN A 1 84 ? 23.110 5.650 -24.108 1.00 98.56 84 GLN A O 1
ATOM 626 N N . SER A 1 85 ? 23.117 4.478 -22.193 1.00 98.38 85 SER A N 1
ATOM 627 C CA . SER A 1 85 ? 21.715 4.716 -21.858 1.00 98.38 85 SER A CA 1
ATOM 628 C C . SER A 1 85 ? 21.561 5.295 -20.451 1.00 98.38 85 SER A C 1
ATOM 630 O O . SER A 1 85 ? 22.398 5.078 -19.573 1.00 98.38 85 SER A O 1
ATOM 632 N N . THR A 1 86 ? 20.490 6.061 -20.241 1.00 98.81 86 THR A N 1
ATOM 633 C CA . THR A 1 86 ? 20.108 6.612 -18.934 1.00 98.81 86 THR A CA 1
ATOM 634 C C . THR A 1 86 ? 18.654 6.266 -18.648 1.00 98.81 86 THR A C 1
ATOM 636 O O . THR A 1 86 ? 17.770 6.616 -19.430 1.00 98.81 86 THR A O 1
ATOM 639 N N . HIS A 1 87 ? 18.408 5.616 -17.513 1.00 98.69 87 HIS A N 1
ATOM 640 C CA . HIS A 1 87 ? 17.093 5.187 -17.047 1.00 98.69 87 HIS A CA 1
ATOM 641 C C . HIS A 1 87 ? 16.841 5.726 -15.638 1.00 98.69 87 HIS A C 1
ATOM 643 O O . HIS A 1 87 ? 17.628 5.477 -14.724 1.00 98.69 87 HIS A O 1
ATOM 649 N N . VAL A 1 88 ? 15.743 6.453 -15.457 1.00 98.75 88 VAL A N 1
ATOM 650 C CA . VAL A 1 88 ? 15.284 6.968 -14.163 1.00 98.75 88 VAL A CA 1
ATOM 651 C C . VAL A 1 88 ? 14.110 6.117 -13.700 1.00 98.75 88 VAL A C 1
ATOM 653 O O . VAL A 1 88 ? 13.094 6.035 -14.389 1.00 98.75 88 VAL A O 1
ATOM 656 N N . VAL A 1 89 ? 14.251 5.485 -12.539 1.00 98.62 89 VAL A N 1
ATOM 657 C CA . VAL A 1 89 ? 13.217 4.659 -11.916 1.00 98.62 89 VAL A CA 1
ATOM 658 C C . VAL A 1 89 ? 12.511 5.490 -10.853 1.00 98.62 89 VAL A C 1
ATOM 660 O O . VAL A 1 89 ? 13.133 5.874 -9.862 1.00 98.62 89 VAL A O 1
ATOM 663 N N . THR A 1 90 ? 11.218 5.746 -11.032 1.00 98.69 90 THR A N 1
ATOM 664 C CA . THR A 1 90 ? 10.358 6.373 -10.022 1.00 98.69 90 THR A CA 1
ATOM 665 C C . THR A 1 90 ? 9.333 5.384 -9.477 1.00 98.69 90 THR A C 1
ATOM 667 O O . THR A 1 90 ? 8.962 4.426 -10.154 1.00 98.69 90 THR A O 1
ATOM 670 N N . GLY A 1 91 ? 8.868 5.596 -8.246 1.00 97.94 91 GLY A N 1
ATOM 671 C CA . GLY A 1 91 ? 7.875 4.734 -7.606 1.00 97.94 91 GLY A CA 1
ATOM 672 C C . GLY A 1 91 ? 6.938 5.480 -6.660 1.00 97.94 91 GLY A C 1
ATOM 673 O O . GLY A 1 91 ? 7.271 6.549 -6.153 1.00 97.94 91 GLY A O 1
ATOM 674 N N . GLY A 1 92 ? 5.737 4.944 -6.455 1.00 95.75 92 GLY A N 1
ATOM 675 C CA . GLY A 1 92 ? 4.731 5.556 -5.589 1.00 95.75 92 GLY A CA 1
ATOM 676 C C . GLY A 1 92 ? 3.447 4.740 -5.477 1.00 95.75 92 GLY A C 1
ATOM 677 O O . GLY A 1 92 ? 3.301 3.684 -6.090 1.00 95.75 92 GLY A O 1
ATOM 678 N N . LEU A 1 93 ? 2.504 5.221 -4.664 1.00 94.44 93 LEU A N 1
ATOM 679 C CA . LEU A 1 93 ? 1.220 4.547 -4.418 1.00 94.44 93 LEU A CA 1
ATOM 680 C C . LEU A 1 93 ? 0.125 4.921 -5.429 1.00 94.44 93 LEU A C 1
ATOM 682 O O . LEU A 1 93 ? -0.935 4.302 -5.450 1.00 94.44 93 LEU A O 1
ATOM 686 N N . SER A 1 94 ? 0.369 5.931 -6.264 1.00 94.94 94 SER A N 1
ATOM 687 C CA . SER A 1 94 ? -0.539 6.401 -7.316 1.00 94.94 94 SER A CA 1
ATOM 688 C C . SER A 1 94 ? 0.140 6.327 -8.691 1.00 94.94 94 SER A C 1
ATOM 690 O O . SER A 1 94 ? 1.374 6.368 -8.735 1.00 94.94 94 SER A O 1
ATOM 692 N N . PRO A 1 95 ? -0.635 6.227 -9.791 1.00 97.94 95 PRO A N 1
ATOM 693 C CA . PRO A 1 95 ? -0.098 6.268 -11.152 1.00 97.94 95 PRO A CA 1
ATOM 694 C C . PRO A 1 95 ? 0.745 7.521 -11.412 1.00 97.94 95 PRO A C 1
ATOM 696 O O . PRO A 1 95 ? 0.557 8.546 -10.754 1.00 97.94 95 PRO A O 1
ATOM 699 N N . ALA A 1 96 ? 1.637 7.457 -12.401 1.00 97.56 96 ALA A N 1
ATOM 700 C CA . ALA A 1 96 ? 2.605 8.515 -12.710 1.00 97.56 96 ALA A CA 1
ATOM 701 C C . ALA A 1 96 ? 3.461 8.964 -11.504 1.00 97.56 96 ALA A C 1
ATOM 703 O O . ALA A 1 96 ? 3.530 10.160 -11.198 1.00 97.56 96 ALA A O 1
ATOM 704 N N . PRO A 1 97 ? 4.144 8.030 -10.814 1.00 98.00 97 PRO A N 1
ATOM 705 C CA . PRO A 1 97 ? 4.931 8.361 -9.636 1.00 98.00 97 PRO A CA 1
ATOM 706 C C . PRO A 1 97 ? 6.123 9.268 -9.966 1.00 98.00 97 PRO A C 1
ATOM 708 O O . PRO A 1 97 ? 6.788 9.106 -10.993 1.00 98.00 97 PRO A O 1
ATOM 711 N N . THR A 1 98 ? 6.443 10.187 -9.053 1.00 97.00 98 THR A N 1
ATOM 712 C CA . THR A 1 98 ? 7.526 11.175 -9.212 1.00 97.00 98 THR A CA 1
ATOM 713 C C . THR A 1 98 ? 8.720 10.949 -8.281 1.00 97.00 98 THR A C 1
ATOM 715 O O . THR A 1 98 ? 9.797 11.482 -8.546 1.00 97.00 98 THR A O 1
ATOM 718 N N . SER A 1 99 ? 8.580 10.146 -7.221 1.00 97.25 99 SER A N 1
ATOM 719 C CA . SER A 1 99 ? 9.675 9.862 -6.285 1.00 97.25 99 SER A CA 1
ATOM 720 C C . SER A 1 99 ? 10.729 8.979 -6.944 1.00 97.25 99 SER A C 1
ATOM 722 O O . SER A 1 99 ? 10.457 7.822 -7.260 1.00 97.25 99 SER A O 1
ATOM 724 N N . VAL A 1 100 ? 11.932 9.515 -7.150 1.00 98.00 100 VAL A N 1
ATOM 725 C CA . VAL A 1 100 ? 13.057 8.774 -7.736 1.00 98.00 100 VAL A CA 1
ATOM 726 C C . VAL A 1 100 ? 13.558 7.732 -6.743 1.00 98.00 100 VAL A C 1
ATOM 728 O O . VAL A 1 100 ? 13.967 8.067 -5.635 1.00 98.00 100 VAL A O 1
ATOM 731 N N . LEU A 1 101 ? 13.547 6.469 -7.163 1.00 97.06 101 LEU A N 1
ATOM 732 C CA . LEU A 1 101 ? 14.128 5.360 -6.416 1.00 97.06 101 LEU A CA 1
ATOM 733 C C . LEU A 1 101 ? 15.606 5.209 -6.769 1.00 97.06 101 LEU A C 1
ATOM 735 O O . LEU A 1 101 ? 16.445 5.127 -5.875 1.00 97.06 101 LEU A O 1
ATOM 739 N N . GLN A 1 102 ? 15.918 5.183 -8.069 1.00 97.56 102 GLN A N 1
ATOM 740 C CA . GLN A 1 102 ? 17.262 4.969 -8.608 1.00 97.56 102 GLN A CA 1
ATOM 741 C C . GLN A 1 102 ? 17.421 5.575 -10.008 1.00 97.56 102 GLN A C 1
ATOM 743 O O . GLN A 1 102 ? 16.454 5.695 -10.760 1.00 97.56 102 GLN A O 1
ATOM 748 N N . THR A 1 103 ? 18.666 5.880 -10.377 1.00 98.19 103 THR A N 1
ATOM 749 C CA . THR A 1 103 ? 19.055 6.277 -11.737 1.00 98.19 103 THR A CA 1
ATOM 750 C C . THR A 1 103 ? 20.193 5.384 -12.209 1.00 98.19 103 THR A C 1
ATOM 752 O O . THR A 1 103 ? 21.232 5.304 -11.559 1.00 98.19 103 THR A O 1
ATOM 755 N N . VAL A 1 104 ? 20.018 4.734 -13.358 1.00 98.12 104 VAL A N 1
ATOM 756 C CA . VAL A 1 104 ? 21.044 3.902 -13.994 1.00 98.12 104 VAL A CA 1
ATOM 757 C C . VAL A 1 104 ? 21.521 4.611 -15.255 1.00 98.12 104 VAL A C 1
ATOM 759 O O . VAL A 1 104 ? 20.743 4.783 -16.187 1.00 98.12 104 VAL A O 1
ATOM 762 N N . SER A 1 105 ? 22.787 5.026 -15.294 1.00 98.38 105 SER A N 1
ATOM 763 C CA . SER A 1 105 ? 23.394 5.680 -16.459 1.00 98.38 105 SER A CA 1
ATOM 764 C C . SER A 1 105 ? 24.732 5.022 -16.783 1.00 98.38 105 SER A C 1
ATOM 766 O O . SER A 1 105 ? 25.705 5.199 -16.053 1.00 98.38 1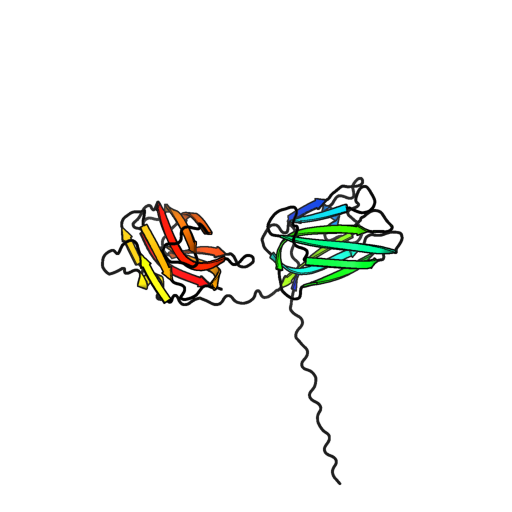05 SER A O 1
ATOM 768 N N . ARG A 1 106 ? 24.771 4.196 -17.834 1.00 98.31 106 ARG A N 1
ATOM 769 C CA . ARG A 1 106 ? 25.966 3.448 -18.267 1.00 98.31 106 ARG A CA 1
ATOM 770 C C . ARG A 1 106 ? 25.818 2.940 -19.701 1.00 98.31 106 ARG A C 1
ATOM 772 O O . ARG A 1 106 ? 24.726 2.967 -20.258 1.00 98.31 106 ARG A O 1
ATOM 779 N N . ASN A 1 107 ? 26.900 2.410 -20.265 1.00 98.50 107 ASN A N 1
ATOM 780 C CA . ASN A 1 107 ? 26.816 1.620 -21.490 1.00 98.50 107 ASN A CA 1
ATOM 781 C C . ASN A 1 107 ? 26.010 0.343 -21.245 1.00 98.50 107 ASN A C 1
ATOM 783 O O . ASN A 1 107 ? 26.281 -0.396 -20.293 1.00 98.50 107 ASN A O 1
ATOM 787 N N . THR A 1 108 ? 25.044 0.095 -22.119 1.00 98.50 108 THR A N 1
ATOM 788 C CA . THR A 1 108 ? 24.191 -1.088 -22.100 1.00 98.50 108 THR A CA 1
ATOM 789 C C . THR A 1 108 ? 24.251 -1.835 -23.427 1.00 98.50 108 THR A C 1
ATOM 791 O O . THR A 1 108 ? 24.536 -1.264 -24.487 1.00 98.50 108 THR A O 1
ATOM 794 N N . VAL A 1 109 ? 24.028 -3.143 -23.353 1.00 98.56 109 VAL A N 1
ATOM 795 C CA . VAL A 1 109 ? 23.996 -4.060 -24.499 1.00 98.56 109 VAL A CA 1
ATOM 796 C C . VAL A 1 109 ? 22.723 -4.897 -24.435 1.00 98.56 109 VAL A C 1
ATOM 798 O O . VAL A 1 109 ? 22.171 -5.093 -23.351 1.00 98.56 109 VAL A O 1
ATOM 801 N N . ASP A 1 110 ? 22.271 -5.391 -25.583 1.00 98.69 110 ASP A N 1
ATOM 802 C CA . ASP A 1 110 ? 21.121 -6.291 -25.674 1.00 98.69 110 ASP A CA 1
ATOM 803 C C . ASP A 1 110 ? 21.274 -7.520 -24.759 1.00 98.69 110 ASP A C 1
ATOM 805 O O . ASP A 1 110 ? 22.371 -8.063 -24.603 1.00 98.69 110 ASP A O 1
ATOM 809 N N . GLY A 1 111 ? 20.187 -7.931 -24.105 1.00 98.25 111 GLY A N 1
ATOM 810 C CA . GLY A 1 111 ? 20.168 -9.072 -23.187 1.00 98.25 111 GLY A CA 1
ATOM 811 C C . GLY A 1 111 ? 20.888 -8.846 -21.849 1.00 98.25 111 GLY A C 1
ATOM 812 O O . GLY A 1 111 ? 20.985 -9.767 -21.035 1.00 98.25 111 GLY A O 1
ATOM 813 N N . GLN A 1 112 ? 21.388 -7.638 -21.570 1.00 98.50 112 GLN A N 1
ATOM 814 C CA . GLN A 1 112 ? 21.997 -7.327 -20.279 1.00 98.50 112 GLN A CA 1
ATOM 815 C C . GLN A 1 112 ? 20.930 -7.125 -19.197 1.00 98.50 112 GLN A C 1
ATOM 817 O O . GLN A 1 112 ? 20.090 -6.232 -19.297 1.00 98.50 112 GLN A O 1
ATOM 822 N N . TRP A 1 113 ? 21.035 -7.866 -18.092 1.00 98.44 113 TRP A N 1
ATOM 823 C CA . TRP A 1 113 ? 20.299 -7.536 -16.872 1.00 98.44 113 TRP A CA 1
ATOM 824 C C . TRP A 1 113 ? 20.921 -6.328 -16.164 1.00 98.44 113 TRP A C 1
ATOM 826 O O . TRP A 1 113 ? 22.085 -6.338 -15.751 1.00 98.44 113 TRP A O 1
ATOM 836 N N . LEU A 1 114 ? 20.123 -5.281 -15.979 1.00 98.25 114 LEU A N 1
ATOM 837 C CA . LEU A 1 114 ? 20.407 -4.201 -15.044 1.00 98.25 114 LEU A CA 1
ATOM 838 C C . LEU A 1 114 ? 19.749 -4.554 -13.715 1.00 98.25 114 LEU A C 1
ATOM 840 O O . LEU A 1 114 ? 18.526 -4.558 -13.611 1.00 98.25 114 LEU A O 1
ATOM 844 N N . GLU A 1 115 ? 20.552 -4.861 -12.704 1.00 97.12 115 GLU A N 1
ATOM 845 C CA . GLU A 1 115 ? 20.051 -5.152 -11.364 1.00 97.12 115 GLU A CA 1
ATOM 846 C C . GLU A 1 115 ? 20.236 -3.948 -10.457 1.00 97.12 115 GLU A C 1
ATOM 848 O O . GLU A 1 115 ? 21.311 -3.350 -10.397 1.00 97.12 115 GLU A O 1
ATOM 853 N N . VAL A 1 116 ? 19.175 -3.609 -9.741 1.00 94.19 116 VAL A N 1
ATOM 854 C CA . VAL A 1 116 ? 19.110 -2.441 -8.880 1.00 94.19 116 VAL A CA 1
ATOM 855 C C . VAL A 1 116 ? 18.556 -2.892 -7.536 1.00 94.19 116 VAL A C 1
ATOM 857 O O . VAL A 1 116 ? 17.436 -3.390 -7.465 1.00 94.19 116 VAL A O 1
ATOM 860 N N . SER A 1 117 ? 19.343 -2.752 -6.473 1.00 94.62 117 SER A N 1
ATOM 861 C CA . SER A 1 117 ? 18.915 -3.062 -5.103 1.00 94.62 117 SER A CA 1
ATOM 862 C C . SER A 1 117 ? 18.762 -1.766 -4.319 1.00 94.62 117 SER A C 1
ATOM 864 O O . SER A 1 117 ? 19.568 -0.855 -4.483 1.00 94.62 117 SER A O 1
ATOM 866 N N . LEU A 1 118 ? 17.726 -1.683 -3.492 1.00 93.19 118 LEU A N 1
ATOM 867 C CA . LEU A 1 118 ? 17.469 -0.534 -2.630 1.00 93.19 118 LEU A CA 1
ATOM 868 C C . LEU A 1 118 ? 18.035 -0.808 -1.233 1.00 93.19 118 LEU A C 1
ATOM 870 O O . LEU A 1 118 ? 17.843 -1.898 -0.681 1.00 93.19 118 LEU A O 1
ATOM 874 N N . ASP A 1 119 ? 18.705 0.179 -0.638 1.00 88.25 119 ASP A N 1
ATOM 875 C CA . ASP A 1 119 ? 19.295 0.054 0.705 1.00 88.25 119 ASP A CA 1
ATOM 876 C C . ASP A 1 119 ? 18.235 -0.310 1.751 1.00 88.25 119 ASP A C 1
ATOM 878 O O . ASP A 1 119 ? 18.432 -1.194 2.586 1.00 88.25 119 ASP A O 1
ATOM 882 N N . THR A 1 120 ? 17.049 0.280 1.629 1.00 85.88 120 THR A N 1
ATOM 883 C CA . THR A 1 120 ? 15.849 -0.056 2.397 1.00 85.88 120 THR A CA 1
ATOM 884 C C . THR A 1 120 ? 14.709 -0.407 1.448 1.00 85.88 120 THR A C 1
ATOM 886 O O . THR A 1 120 ? 14.658 0.075 0.318 1.00 85.88 120 THR A O 1
ATOM 889 N N . ALA A 1 121 ? 13.805 -1.291 1.883 1.00 89.44 121 ALA A N 1
ATOM 890 C CA . ALA A 1 121 ? 12.614 -1.566 1.092 1.00 89.44 121 ALA A CA 1
ATOM 891 C C . ALA A 1 121 ? 11.736 -0.307 1.043 1.00 89.44 121 ALA A C 1
ATOM 893 O O . ALA A 1 121 ? 11.486 0.315 2.077 1.00 89.44 121 ALA A O 1
ATOM 894 N N . VAL A 1 122 ? 11.273 0.058 -0.149 1.00 90.69 122 VAL A N 1
ATOM 895 C CA . VAL A 1 122 ? 10.435 1.236 -0.380 1.00 90.69 122 VAL A CA 1
ATOM 896 C C . VAL A 1 122 ? 9.046 0.773 -0.771 1.00 90.69 122 VAL A C 1
ATOM 898 O O . VAL A 1 122 ? 8.895 -0.061 -1.662 1.00 90.69 122 VAL A O 1
ATOM 901 N N . SER A 1 123 ? 8.027 1.314 -0.111 1.00 89.00 123 SER A N 1
ATOM 902 C CA . SER A 1 123 ? 6.656 0.975 -0.458 1.00 89.00 123 SER A CA 1
ATOM 903 C C . SER A 1 123 ? 6.208 1.647 -1.744 1.00 89.00 123 SER A C 1
ATOM 905 O O . SER A 1 123 ? 6.227 2.875 -1.861 1.00 89.00 123 SER A O 1
ATOM 907 N N . VAL A 1 124 ? 5.788 0.834 -2.706 1.00 96.00 124 VAL A N 1
ATOM 908 C CA . VAL A 1 124 ? 5.299 1.282 -4.007 1.00 96.00 124 VAL A CA 1
ATOM 909 C C . VAL A 1 124 ? 4.188 0.361 -4.490 1.00 96.00 124 VAL A C 1
ATOM 911 O O . VAL A 1 124 ? 4.167 -0.827 -4.183 1.00 96.00 124 VAL A O 1
ATOM 914 N N . ARG A 1 125 ? 3.278 0.905 -5.293 1.00 97.31 125 ARG A N 1
ATOM 915 C CA . ARG A 1 125 ? 2.358 0.119 -6.123 1.00 97.31 125 ARG A CA 1
ATOM 916 C C . ARG A 1 125 ? 2.670 0.315 -7.602 1.00 97.31 125 ARG A C 1
ATOM 918 O O . ARG A 1 125 ? 2.670 -0.646 -8.358 1.00 97.31 125 ARG A O 1
ATOM 925 N N . TYR A 1 126 ? 2.960 1.551 -7.994 1.00 98.69 126 TYR A N 1
ATOM 926 C CA . TYR A 1 126 ? 3.317 1.914 -9.356 1.00 98.69 126 TYR A CA 1
ATOM 927 C C . TYR A 1 126 ? 4.812 2.181 -9.434 1.00 98.69 126 TYR A C 1
ATOM 929 O O . TYR A 1 126 ? 5.366 2.874 -8.575 1.00 98.69 126 TYR A O 1
ATOM 937 N N . ILE A 1 127 ? 5.455 1.646 -10.467 1.00 98.69 127 ILE A N 1
ATOM 938 C CA . ILE A 1 127 ? 6.867 1.882 -10.769 1.00 98.69 127 ILE A CA 1
ATOM 939 C C . ILE A 1 127 ? 6.961 2.330 -12.218 1.00 98.69 127 ILE A C 1
ATOM 941 O O . ILE A 1 127 ? 6.474 1.635 -13.105 1.00 98.69 127 ILE A O 1
ATOM 945 N N . ARG A 1 128 ? 7.606 3.467 -12.473 1.00 98.81 128 ARG A N 1
ATOM 946 C CA . ARG A 1 128 ? 7.845 3.974 -13.824 1.00 98.81 128 ARG A CA 1
ATOM 947 C C . ARG A 1 128 ? 9.336 3.995 -14.118 1.00 98.81 128 ARG A C 1
ATOM 949 O O . ARG A 1 128 ? 10.118 4.578 -13.374 1.00 98.81 128 ARG A O 1
ATOM 956 N N . ILE A 1 129 ? 9.722 3.400 -15.239 1.00 98.81 129 ILE A N 1
ATOM 957 C CA . ILE A 1 129 ? 11.077 3.474 -15.782 1.00 98.81 129 ILE A CA 1
ATOM 958 C C . ILE A 1 129 ? 11.032 4.447 -16.953 1.00 98.81 129 ILE A C 1
ATOM 960 O O . ILE A 1 129 ? 10.417 4.167 -17.980 1.00 98.81 129 ILE A O 1
ATOM 964 N N . THR A 1 130 ? 11.677 5.598 -16.795 1.00 98.88 130 THR A N 1
ATOM 965 C CA . THR A 1 130 ? 11.816 6.606 -17.849 1.00 98.88 130 THR A CA 1
ATOM 966 C C . THR A 1 130 ? 13.222 6.532 -18.421 1.00 98.88 130 THR A C 1
ATOM 968 O O . THR A 1 130 ? 14.189 6.904 -17.757 1.00 98.88 130 THR A O 1
ATOM 971 N N . THR A 1 131 ? 13.354 6.071 -19.660 1.00 98.88 131 THR A N 1
ATOM 972 C CA . THR A 1 131 ? 14.622 6.137 -20.390 1.00 98.88 131 THR A CA 1
ATOM 973 C C . THR A 1 131 ? 14.769 7.541 -20.953 1.00 98.88 131 THR A C 1
ATOM 975 O O . THR A 1 131 ? 13.985 7.931 -21.812 1.00 98.88 131 THR A O 1
ATOM 978 N N . THR A 1 132 ? 15.746 8.309 -20.471 1.00 98.75 132 THR A N 1
ATOM 979 C CA . THR A 1 132 ? 15.993 9.707 -20.873 1.00 98.75 132 THR A CA 1
ATOM 980 C C . THR A 1 132 ? 17.103 9.850 -21.911 1.00 98.75 132 THR A C 1
ATOM 982 O O . THR A 1 132 ? 17.201 10.890 -22.555 1.00 98.75 132 THR A O 1
ATOM 985 N N . GLY A 1 133 ? 17.899 8.801 -22.128 1.00 98.44 133 GLY A N 1
ATOM 986 C CA . GLY A 1 133 ? 18.870 8.713 -23.217 1.00 98.44 133 GLY A CA 1
ATOM 987 C C . GLY A 1 133 ? 19.095 7.261 -23.630 1.00 98.44 133 GLY A C 1
ATOM 988 O O . GLY A 1 133 ? 19.138 6.384 -22.769 1.00 98.44 133 GLY A O 1
ATOM 989 N N . SER A 1 134 ? 19.208 7.005 -24.932 1.00 98.25 134 SER A N 1
ATOM 990 C CA . SER A 1 134 ? 19.552 5.700 -25.514 1.00 98.25 134 SER A CA 1
ATOM 991 C C . SER A 1 134 ? 20.035 5.897 -26.960 1.00 98.25 134 SER A C 1
ATOM 993 O O . SER A 1 134 ? 19.542 6.810 -27.629 1.00 98.25 134 SER A O 1
ATOM 995 N N . PRO A 1 135 ? 20.976 5.072 -27.461 1.00 98.06 135 PRO A N 1
ATOM 996 C CA . PRO A 1 135 ? 21.389 5.075 -28.865 1.00 98.06 135 PRO A CA 1
ATOM 997 C C . PRO A 1 135 ? 20.363 4.427 -29.812 1.00 98.06 135 PRO A C 1
ATOM 999 O O . PRO A 1 135 ? 20.533 4.515 -31.025 1.00 98.06 135 PRO A O 1
ATOM 1002 N N . SER A 1 136 ? 19.322 3.768 -29.291 1.00 97.81 136 SER A N 1
ATOM 1003 C CA . SER A 1 136 ? 18.269 3.117 -30.076 1.00 97.81 136 SER A CA 1
ATOM 1004 C C . SER A 1 136 ? 16.881 3.586 -29.647 1.00 97.81 136 SER A C 1
ATOM 1006 O O . SER A 1 136 ? 16.716 4.393 -28.727 1.00 97.81 136 SER A O 1
ATOM 1008 N N . TRP A 1 137 ? 15.850 3.061 -30.308 1.00 98.44 137 TRP A N 1
ATOM 1009 C CA . TRP A 1 137 ? 14.496 3.154 -29.772 1.00 98.44 137 TRP A CA 1
ATOM 1010 C C . TRP A 1 137 ? 14.435 2.496 -28.399 1.00 98.44 137 TRP A C 1
ATOM 1012 O O . TRP A 1 137 ? 15.139 1.516 -28.141 1.00 98.44 137 TRP A O 1
ATOM 1022 N N . VAL A 1 138 ? 13.617 3.061 -27.515 1.00 98.81 138 VAL A N 1
ATOM 1023 C CA . VAL A 1 138 ? 13.508 2.559 -26.146 1.00 98.81 138 VAL A CA 1
ATOM 1024 C C . VAL A 1 138 ? 12.730 1.250 -26.154 1.00 98.81 138 VAL A C 1
ATOM 1026 O O . VAL A 1 138 ? 11.617 1.190 -26.673 1.00 98.81 138 VAL A O 1
ATOM 1029 N N . SER A 1 139 ? 13.323 0.216 -25.569 1.00 98.69 139 SER A N 1
ATOM 1030 C CA . SER A 1 139 ? 12.778 -1.136 -25.548 1.00 98.69 139 SER A CA 1
ATOM 1031 C C . SER A 1 139 ? 13.232 -1.877 -24.286 1.00 98.69 139 SER A C 1
ATOM 1033 O O . SER A 1 139 ? 14.295 -1.583 -23.732 1.00 98.69 139 SER A O 1
ATOM 1035 N N . TRP A 1 140 ? 12.423 -2.830 -23.825 1.00 98.81 140 TRP A N 1
ATOM 1036 C CA . TRP A 1 140 ? 12.735 -3.710 -22.692 1.00 98.81 140 TRP A CA 1
ATOM 1037 C C . TRP A 1 140 ? 12.230 -5.123 -22.972 1.00 98.81 140 TRP A C 1
ATOM 1039 O O . TRP A 1 140 ? 11.070 -5.287 -23.354 1.00 98.81 140 TRP A O 1
ATOM 1049 N N . HIS A 1 141 ? 13.083 -6.125 -22.748 1.00 98.81 141 HIS A N 1
ATOM 1050 C CA . HIS A 1 141 ? 12.688 -7.530 -22.857 1.00 98.81 141 HIS A CA 1
ATOM 1051 C C . HIS A 1 141 ? 11.843 -7.974 -21.665 1.00 98.81 141 HIS A C 1
ATOM 1053 O O . HIS A 1 141 ? 10.808 -8.581 -21.856 1.00 98.81 141 HIS A O 1
ATOM 1059 N N . GLU A 1 142 ? 12.272 -7.670 -20.438 1.00 98.75 142 GLU A N 1
ATOM 1060 C CA . GLU A 1 142 ? 11.610 -8.151 -19.220 1.00 98.75 142 GLU A CA 1
ATOM 1061 C C . GLU A 1 142 ? 11.951 -7.239 -18.034 1.00 98.75 142 GLU A C 1
ATOM 1063 O O . GLU A 1 142 ? 13.064 -6.716 -17.923 1.00 98.75 142 GLU A O 1
ATOM 1068 N N . LEU A 1 143 ? 11.000 -7.067 -17.124 1.00 98.81 143 LEU A N 1
ATOM 1069 C CA . LEU A 1 143 ? 11.097 -6.278 -15.907 1.00 98.81 143 LEU A CA 1
ATOM 1070 C C . LEU A 1 143 ? 10.658 -7.140 -14.727 1.00 98.81 143 LEU A C 1
ATOM 1072 O O . LEU A 1 143 ? 9.540 -7.646 -14.677 1.00 98.81 143 LEU A O 1
ATOM 1076 N N . GLU A 1 144 ? 11.528 -7.266 -13.734 1.00 98.62 144 GLU A N 1
ATOM 1077 C CA . GLU A 1 144 ? 11.258 -8.055 -12.539 1.00 98.62 144 GLU A CA 1
ATOM 1078 C C . GLU A 1 144 ? 11.359 -7.190 -11.289 1.00 98.62 144 GLU A C 1
ATOM 1080 O O . GLU A 1 144 ? 12.290 -6.399 -11.122 1.00 98.62 144 GLU A O 1
ATOM 1085 N N . PHE A 1 145 ? 10.420 -7.391 -10.372 1.00 98.31 145 PHE A N 1
ATOM 1086 C CA . PHE A 1 145 ? 10.324 -6.655 -9.119 1.00 98.31 145 PHE A CA 1
ATOM 1087 C C . PHE A 1 145 ? 10.349 -7.640 -7.967 1.00 98.31 145 PHE A C 1
ATOM 1089 O O . PHE A 1 145 ? 9.766 -8.719 -8.050 1.00 98.31 145 PHE A O 1
ATOM 1096 N N . TYR A 1 146 ? 11.026 -7.277 -6.888 1.00 96.88 146 TYR A N 1
ATOM 1097 C CA . TYR A 1 146 ? 11.225 -8.168 -5.760 1.00 96.88 146 TYR A CA 1
ATOM 1098 C C . TYR A 1 146 ? 11.007 -7.444 -4.448 1.00 96.88 146 TYR A C 1
ATOM 1100 O O . TYR A 1 146 ? 11.440 -6.304 -4.267 1.00 96.88 146 TYR A O 1
ATOM 1108 N N . ARG A 1 147 ? 10.406 -8.165 -3.509 1.00 93.44 147 ARG A N 1
ATOM 1109 C CA . ARG A 1 147 ? 10.259 -7.761 -2.111 1.00 93.44 147 ARG A CA 1
ATOM 1110 C C . ARG A 1 147 ? 11.047 -8.699 -1.195 1.00 93.44 147 ARG A C 1
ATOM 1112 O O . ARG A 1 147 ? 11.327 -9.827 -1.609 1.00 93.44 147 ARG A O 1
ATOM 1119 N N . PRO A 1 148 ? 11.354 -8.298 0.047 1.00 90.38 148 PRO A N 1
ATOM 1120 C CA . PRO A 1 148 ? 11.877 -9.211 1.053 1.00 90.38 148 PRO A CA 1
ATOM 1121 C C . PRO A 1 148 ? 10.929 -10.394 1.266 1.00 90.38 148 PRO A C 1
ATOM 1123 O O . PRO A 1 148 ? 9.701 -10.235 1.278 1.00 90.38 148 PRO A O 1
ATOM 1126 N N . ALA A 1 149 ? 11.495 -11.588 1.434 1.00 85.19 149 ALA A N 1
ATOM 1127 C CA . ALA A 1 149 ? 10.735 -12.783 1.785 1.00 85.19 149 ALA A CA 1
ATOM 1128 C C . ALA A 1 149 ? 10.154 -12.680 3.200 1.00 85.19 149 ALA A C 1
ATOM 1130 O O . ALA A 1 149 ? 9.026 -13.108 3.442 1.00 85.19 149 ALA A O 1
ATOM 1131 N N . VAL A 1 150 ? 10.909 -12.054 4.103 1.00 77.12 150 VAL A N 1
ATOM 1132 C CA . VAL A 1 150 ? 10.497 -11.737 5.467 1.00 77.12 150 VAL A CA 1
ATOM 1133 C C . VAL A 1 150 ? 10.273 -10.234 5.543 1.00 77.12 150 VAL A C 1
ATOM 1135 O O . VAL A 1 150 ? 11.210 -9.456 5.378 1.00 77.12 150 VAL A O 1
ATOM 1138 N N . LEU A 1 151 ? 9.029 -9.821 5.778 1.00 70.31 151 LEU A N 1
ATOM 1139 C CA . LEU A 1 151 ? 8.756 -8.436 6.146 1.00 70.31 151 LEU A CA 1
ATOM 1140 C C . LEU A 1 151 ? 9.258 -8.203 7.576 1.00 70.31 151 LEU A C 1
ATOM 1142 O O . LEU A 1 151 ? 9.186 -9.127 8.393 1.00 70.31 151 LEU A O 1
ATOM 1146 N N . PRO A 1 152 ? 9.778 -7.009 7.902 1.00 69.25 152 PRO A N 1
ATOM 1147 C CA . PRO A 1 152 ? 10.169 -6.707 9.271 1.00 69.25 152 PRO A CA 1
ATOM 1148 C C . PRO A 1 152 ? 8.984 -6.959 10.207 1.00 69.25 152 PRO A C 1
ATOM 1150 O O . PRO A 1 152 ? 7.876 -6.483 9.959 1.00 69.25 152 PRO A O 1
ATOM 1153 N N . ALA A 1 153 ? 9.220 -7.737 11.266 1.00 77.25 153 ALA A N 1
ATOM 1154 C CA . ALA A 1 153 ? 8.182 -8.068 12.228 1.00 77.25 153 ALA A CA 1
ATOM 1155 C C . ALA A 1 153 ? 7.611 -6.784 12.841 1.00 77.25 153 ALA A C 1
ATOM 1157 O O . ALA A 1 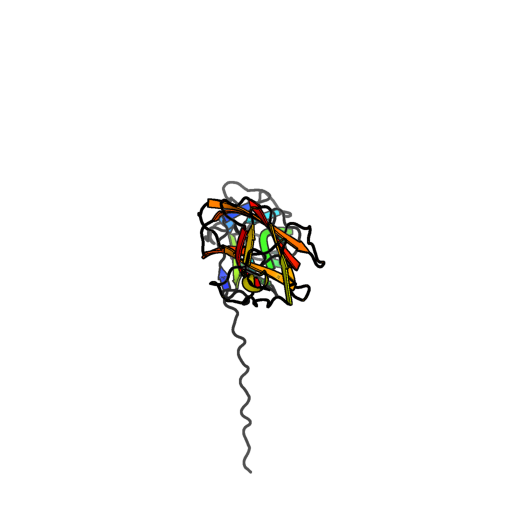153 ? 8.347 -5.917 13.318 1.00 77.25 153 ALA A O 1
ATOM 1158 N N . LEU A 1 154 ? 6.287 -6.683 12.828 1.00 87.12 154 LEU A N 1
ATOM 1159 C CA . LEU A 1 154 ? 5.574 -5.596 13.466 1.00 87.12 154 LEU A CA 1
ATOM 1160 C C . LEU A 1 154 ? 5.711 -5.688 14.987 1.00 87.12 154 LEU A C 1
ATOM 1162 O O . LEU A 1 154 ? 5.486 -6.741 15.584 1.00 87.12 154 LEU A O 1
ATOM 1166 N N . THR A 1 155 ? 6.044 -4.570 15.626 1.00 93.75 155 THR A N 1
ATOM 1167 C CA . THR A 1 155 ? 6.104 -4.486 17.087 1.00 93.75 155 THR A CA 1
ATOM 1168 C C . THR A 1 155 ? 4.736 -4.075 17.614 1.00 93.75 155 THR A C 1
ATOM 1170 O O . THR A 1 155 ? 4.269 -2.978 17.297 1.00 93.75 155 THR A O 1
ATOM 1173 N N . LYS A 1 156 ? 4.098 -4.927 18.432 1.00 95.94 156 LYS A N 1
ATOM 1174 C CA . LYS A 1 156 ? 2.851 -4.567 19.128 1.00 95.94 156 LYS A CA 1
ATOM 1175 C C . LYS A 1 156 ? 3.125 -3.378 20.051 1.00 95.94 156 LYS A C 1
ATOM 1177 O O . LYS A 1 156 ? 4.080 -3.384 20.827 1.00 95.94 156 LYS A O 1
ATOM 1182 N N . ILE A 1 157 ? 2.305 -2.345 19.933 1.00 97.69 157 ILE A N 1
ATOM 1183 C CA . ILE A 1 157 ? 2.331 -1.169 20.795 1.00 97.69 157 ILE A CA 1
ATOM 1184 C C . ILE A 1 157 ? 1.528 -1.505 22.049 1.00 97.69 157 ILE A C 1
ATOM 1186 O O . ILE A 1 157 ? 0.420 -2.026 21.948 1.00 97.69 157 ILE A O 1
ATOM 1190 N N . VAL A 1 158 ? 2.086 -1.193 23.218 1.00 97.56 158 VAL A N 1
ATOM 1191 C CA . VAL A 1 158 ? 1.355 -1.206 24.488 1.00 97.56 158 VAL A CA 1
ATOM 1192 C C . VAL A 1 158 ? 0.789 0.199 24.690 1.00 97.56 158 VAL A C 1
ATOM 1194 O O . VAL A 1 158 ? 1.586 1.130 24.835 1.00 97.56 158 VAL A O 1
ATOM 1197 N N . PRO A 1 159 ? -0.541 0.395 24.649 1.00 98.00 159 PRO A N 1
ATOM 1198 C CA . PRO A 1 159 ? -1.124 1.712 24.871 1.00 98.00 159 PRO A CA 1
ATOM 1199 C C . PRO A 1 159 ? -0.806 2.259 26.267 1.00 98.00 159 PRO A C 1
ATOM 1201 O O . PRO A 1 159 ? -0.738 1.510 27.239 1.00 98.00 159 PRO A O 1
ATOM 1204 N N . ALA A 1 160 ? -0.643 3.577 26.373 1.00 98.00 160 ALA A N 1
ATOM 1205 C CA . ALA A 1 160 ? -0.444 4.262 27.650 1.00 98.00 160 ALA A CA 1
ATOM 1206 C C . ALA A 1 160 ? -1.766 4.577 28.365 1.00 98.00 160 ALA A C 1
ATOM 1208 O O . ALA A 1 160 ? -1.777 4.788 29.576 1.00 98.00 160 ALA A O 1
ATOM 1209 N N . GLY A 1 161 ? -2.877 4.626 27.628 1.00 97.81 161 GLY A N 1
ATOM 1210 C CA . GLY A 1 161 ? -4.188 4.890 28.200 1.00 97.81 161 GLY A CA 1
ATOM 1211 C C . GLY A 1 161 ? -5.312 4.800 27.179 1.00 97.81 161 GLY A C 1
ATOM 1212 O O . GLY A 1 161 ? -5.086 4.694 25.973 1.00 97.81 161 GLY A O 1
ATOM 1213 N N . VAL A 1 162 ? -6.543 4.853 27.680 1.00 98.50 162 VAL A N 1
ATOM 1214 C CA . VAL A 1 162 ? -7.756 4.800 26.866 1.00 98.50 162 VAL A CA 1
ATOM 1215 C C . VAL A 1 162 ? -8.874 5.602 27.526 1.00 98.50 162 VAL A C 1
ATOM 1217 O O . VAL A 1 162 ? -9.008 5.629 28.749 1.00 98.50 162 VAL A O 1
ATOM 1220 N N . SER A 1 163 ? -9.679 6.270 26.709 1.00 98.50 163 SER A N 1
ATOM 1221 C CA . SER A 1 163 ? -10.893 6.979 27.114 1.00 98.50 163 SER A CA 1
ATOM 1222 C C . SER A 1 163 ? -12.023 6.659 26.140 1.00 98.50 163 SER A C 1
ATOM 1224 O O . SER A 1 163 ? -11.777 6.195 25.029 1.00 98.50 163 SER A O 1
ATOM 1226 N N . ALA A 1 164 ? -13.273 6.877 26.536 1.00 98.62 164 ALA A N 1
ATOM 1227 C CA . ALA A 1 164 ? -14.419 6.593 25.681 1.00 98.62 164 ALA A CA 1
ATOM 1228 C C . ALA A 1 164 ? -15.559 7.586 25.912 1.00 98.62 164 ALA A C 1
ATOM 1230 O O . ALA A 1 164 ? -15.603 8.269 26.935 1.00 98.62 164 ALA A O 1
ATOM 1231 N N . SER A 1 165 ? -16.513 7.622 24.982 1.00 98.19 165 SER A N 1
ATOM 1232 C CA . SER A 1 165 ? -17.732 8.435 25.083 1.00 98.19 165 SER A CA 1
ATOM 1233 C C . SER A 1 165 ? -18.661 8.019 26.219 1.00 98.19 165 SER A C 1
ATOM 1235 O O . SER A 1 165 ? -19.516 8.798 26.632 1.00 98.19 165 SER A O 1
ATOM 1237 N N . GLY A 1 166 ? -18.518 6.790 26.707 1.00 96.75 166 GLY A N 1
ATOM 1238 C CA . GLY A 1 166 ? -19.338 6.247 27.771 1.00 96.75 166 GLY A CA 1
ATOM 1239 C C . GLY A 1 166 ? -18.877 4.864 28.200 1.00 96.75 166 GLY A C 1
ATOM 1240 O O . GLY A 1 166 ? -17.911 4.298 27.686 1.00 96.75 166 GLY A O 1
ATOM 1241 N N . THR A 1 167 ? -19.573 4.321 29.185 1.00 97.00 167 THR A N 1
ATOM 1242 C CA . THR A 1 167 ? -19.372 2.968 29.701 1.00 97.00 167 THR A CA 1
ATOM 1243 C C . THR A 1 167 ? -20.714 2.446 30.173 1.00 97.00 167 THR A C 1
ATOM 1245 O O . THR A 1 167 ? -21.518 3.199 30.724 1.00 97.00 167 THR A O 1
ATOM 1248 N N . TYR A 1 168 ? -20.954 1.163 29.952 1.00 96.75 168 TYR A N 1
ATOM 1249 C CA . TYR A 1 168 ? -22.103 0.455 30.476 1.00 96.75 168 TYR A CA 1
ATOM 1250 C C . TYR A 1 168 ? -21.648 -0.582 31.503 1.00 96.75 168 TYR A C 1
ATOM 1252 O O . TYR A 1 168 ? -20.840 -1.457 31.197 1.00 96.75 168 TYR A O 1
ATOM 1260 N N . SER A 1 169 ? -22.211 -0.515 32.712 1.00 95.50 169 SER A N 1
ATOM 1261 C CA . SER A 1 169 ? -21.904 -1.455 33.796 1.00 95.50 169 SER A CA 1
ATOM 1262 C C . SER A 1 169 ? -20.390 -1.528 34.084 1.00 95.50 169 SER A C 1
ATOM 1264 O O . SER A 1 169 ? -19.721 -0.499 34.161 1.00 95.50 169 SER A O 1
ATOM 1266 N N . THR A 1 170 ? -19.843 -2.731 34.250 1.00 96.50 170 THR A N 1
ATOM 1267 C CA . THR A 1 170 ? -18.425 -3.012 34.509 1.00 96.50 170 THR A CA 1
ATOM 1268 C C . THR A 1 170 ? -17.548 -3.020 33.255 1.00 96.50 170 THR A C 1
ATOM 1270 O O . THR A 1 170 ? -16.348 -3.252 33.372 1.00 96.50 170 THR A O 1
ATOM 1273 N N . ASN A 1 171 ? -18.122 -2.777 32.073 1.00 97.56 171 ASN A N 1
ATOM 1274 C CA . ASN A 1 171 ? -17.444 -2.940 30.788 1.00 97.56 171 ASN A CA 1
ATOM 1275 C C . ASN A 1 171 ? -16.640 -1.685 30.404 1.00 97.56 171 ASN A C 1
ATOM 1277 O O . ASN A 1 171 ? -17.002 -0.954 29.476 1.00 97.56 171 ASN A O 1
ATOM 1281 N N . VAL A 1 172 ? -15.600 -1.385 31.186 1.00 98.44 172 VAL A N 1
ATOM 1282 C CA . VAL A 1 172 ? -14.818 -0.134 31.148 1.00 98.44 172 VAL A CA 1
ATOM 1283 C C . VAL A 1 172 ? -13.851 -0.062 29.953 1.00 98.44 172 VAL A C 1
ATOM 1285 O O . VAL A 1 172 ? -13.437 -1.098 29.442 1.00 98.44 172 VAL A O 1
ATOM 1288 N N . PRO A 1 173 ? -13.421 1.141 29.505 1.00 98.44 173 PRO A N 1
ATOM 1289 C CA . PRO A 1 173 ? -12.612 1.289 28.287 1.00 98.44 173 PRO A CA 1
ATOM 1290 C C . PRO A 1 173 ? -11.277 0.538 28.323 1.00 98.44 173 PRO A C 1
ATOM 1292 O O . PRO A 1 173 ? -10.818 0.067 27.288 1.00 98.44 173 PRO A O 1
ATOM 1295 N N . GLY A 1 174 ? -10.684 0.392 29.515 1.00 98.44 174 GLY A N 1
ATOM 1296 C CA . GLY A 1 174 ? -9.429 -0.337 29.731 1.00 98.44 174 GLY A CA 1
ATOM 1297 C C . GLY A 1 174 ? -9.466 -1.796 29.286 1.00 98.44 174 GLY A C 1
ATOM 1298 O O . GLY A 1 174 ? -8.431 -2.324 28.903 1.00 98.44 174 GLY A O 1
ATOM 1299 N N . GLN A 1 175 ? -10.644 -2.420 29.280 1.00 98.62 175 GLN A N 1
ATOM 1300 C CA . GLN A 1 175 ? -10.785 -3.819 28.884 1.00 98.62 175 GLN A CA 1
ATOM 1301 C C . GLN A 1 175 ? -10.595 -4.033 27.381 1.00 98.62 175 GLN A C 1
ATOM 1303 O O . GLN A 1 175 ? -10.208 -5.104 26.960 1.00 98.62 175 GLN A O 1
ATOM 1308 N N . ALA A 1 176 ? -10.766 -2.993 26.562 1.00 98.56 176 ALA A N 1
ATOM 1309 C CA . ALA A 1 176 ? -10.511 -3.097 25.129 1.00 98.56 176 ALA A CA 1
ATOM 1310 C C . ALA A 1 176 ? -9.011 -3.086 24.766 1.00 98.56 176 ALA A C 1
ATOM 1312 O O . ALA A 1 176 ? -8.686 -3.085 23.584 1.00 98.56 176 ALA A O 1
ATOM 1313 N N . ILE A 1 177 ? -8.099 -2.983 25.736 1.00 98.38 177 ILE A N 1
ATOM 1314 C CA . ILE A 1 177 ? -6.641 -2.950 25.517 1.00 98.38 177 ILE A CA 1
ATOM 1315 C C . ILE A 1 177 ? -5.879 -3.786 26.560 1.00 98.38 177 ILE A C 1
ATOM 1317 O O . ILE A 1 177 ? -4.687 -3.556 26.785 1.00 98.38 177 ILE A O 1
ATOM 1321 N N . ASP A 1 178 ? -6.563 -4.689 27.265 1.00 97.75 178 ASP A N 1
ATOM 1322 C CA . ASP A 1 178 ? -5.984 -5.450 28.377 1.00 97.75 178 ASP A CA 1
ATOM 1323 C C . ASP A 1 178 ? -5.346 -6.780 27.935 1.00 97.75 178 ASP A C 1
ATOM 1325 O O . ASP A 1 178 ? -4.698 -7.458 28.737 1.00 97.75 178 ASP A O 1
ATOM 1329 N N . GLY A 1 179 ? -5.455 -7.127 26.649 1.00 96.94 179 GLY A N 1
ATOM 1330 C CA . GLY A 1 179 ? -4.943 -8.368 26.085 1.00 96.94 179 GLY A CA 1
ATOM 1331 C C . GLY A 1 179 ? -5.837 -9.576 26.359 1.00 96.94 179 GLY A C 1
ATOM 1332 O O . GLY A 1 179 ? -5.423 -10.702 26.064 1.00 96.94 179 GLY A O 1
ATOM 1333 N N . ASN A 1 180 ? -7.031 -9.373 26.918 1.00 97.62 180 ASN A N 1
ATOM 1334 C CA . ASN A 1 180 ? -8.014 -10.408 27.169 1.00 97.62 180 ASN A CA 1
ATOM 1335 C C . ASN A 1 180 ? -9.217 -10.241 26.238 1.00 97.62 180 ASN A C 1
ATOM 1337 O O . ASN A 1 180 ? -10.165 -9.505 26.495 1.00 97.62 180 ASN A O 1
ATOM 1341 N N . ASN A 1 181 ? -9.241 -11.075 25.202 1.00 97.69 181 ASN A N 1
ATOM 1342 C CA . ASN A 1 181 ? -10.303 -11.065 24.205 1.00 97.69 181 ASN A CA 1
ATOM 1343 C C . ASN A 1 181 ? -11.703 -11.364 24.766 1.00 97.69 181 ASN A C 1
ATOM 1345 O O . ASN A 1 181 ? -12.650 -11.244 24.001 1.00 97.69 181 ASN A O 1
ATOM 1349 N N . ASP A 1 182 ? -11.866 -11.812 26.015 1.00 97.31 182 ASP A N 1
ATOM 1350 C CA . ASP A 1 182 ? -13.163 -12.157 26.619 1.00 97.31 182 ASP A CA 1
ATOM 1351 C C . ASP A 1 182 ? -13.780 -11.045 27.481 1.00 97.31 182 ASP A C 1
ATOM 1353 O O . ASP A 1 182 ? -14.901 -11.204 27.973 1.00 97.31 182 ASP A O 1
ATOM 1357 N N . THR A 1 183 ? -13.094 -9.913 27.646 1.00 97.25 183 THR A N 1
ATOM 1358 C CA . THR A 1 183 ? -13.574 -8.767 28.426 1.00 97.25 183 THR A CA 1
ATOM 1359 C C . THR A 1 183 ? -13.763 -7.545 27.534 1.00 97.25 183 THR A C 1
ATOM 1361 O O . THR A 1 183 ? -12.801 -6.847 27.254 1.00 97.25 183 THR A O 1
ATOM 1364 N N . PRO A 1 184 ? -14.989 -7.232 27.082 1.00 98.31 184 PRO A N 1
ATOM 1365 C CA . PRO A 1 184 ? -15.185 -6.090 26.205 1.00 98.31 184 PRO A CA 1
ATOM 1366 C C . PRO A 1 184 ? -15.417 -4.783 26.957 1.00 98.31 184 PRO A C 1
ATOM 1368 O O . PRO A 1 184 ? -16.174 -4.735 27.926 1.00 98.31 184 PRO A O 1
ATOM 1371 N N . TRP A 1 185 ? -14.933 -3.674 26.395 1.00 98.69 185 TRP A N 1
ATOM 1372 C CA . TRP A 1 185 ? -15.549 -2.370 26.653 1.00 98.69 185 TRP A CA 1
ATOM 1373 C C . TRP A 1 185 ? -16.940 -2.321 26.014 1.00 98.69 185 TRP A C 1
ATOM 1375 O O . TRP A 1 185 ? -17.142 -2.824 24.908 1.00 98.69 185 TRP A O 1
ATOM 1385 N N . THR A 1 186 ? -17.918 -1.698 26.672 1.00 98.62 186 THR A N 1
ATOM 1386 C CA . THR A 1 186 ? -19.282 -1.535 26.143 1.00 98.62 186 THR A CA 1
ATOM 1387 C C . THR A 1 186 ? -19.827 -0.149 26.464 1.00 98.62 186 THR A C 1
ATOM 1389 O O . THR A 1 186 ? -19.735 0.315 27.598 1.00 98.62 186 THR A O 1
ATOM 1392 N N . ALA A 1 187 ? -20.453 0.491 25.480 1.00 98.19 187 ALA A N 1
ATOM 1393 C CA . ALA A 1 187 ? -21.270 1.691 25.640 1.00 98.19 187 ALA A CA 1
ATOM 1394 C C . ALA A 1 187 ? -22.719 1.414 25.200 1.00 98.19 187 ALA A C 1
ATOM 1396 O O . ALA A 1 187 ? -23.144 0.267 25.129 1.00 98.19 187 ALA A O 1
ATOM 1397 N N . THR A 1 188 ? -23.512 2.457 24.947 1.00 97.31 188 THR A N 1
ATOM 1398 C CA . THR A 1 188 ? -24.907 2.322 24.500 1.00 97.31 188 THR A CA 1
ATOM 1399 C C . THR A 1 188 ? -25.001 2.301 22.966 1.00 97.31 188 THR A C 1
ATOM 1401 O O . THR A 1 188 ? -24.068 1.883 22.273 1.00 97.31 188 THR A O 1
ATOM 1404 N N . SER A 1 189 ? -26.143 2.704 22.404 1.00 97.56 189 SER A N 1
ATOM 1405 C CA . SER A 1 189 ? -26.358 2.786 20.959 1.00 97.56 189 SER A CA 1
ATOM 1406 C C . SER A 1 189 ? -25.396 3.768 20.289 1.00 97.56 189 SER A C 1
ATOM 1408 O O . SER A 1 189 ? -25.046 4.805 20.861 1.00 97.56 189 SER A O 1
ATOM 1410 N N . ALA A 1 190 ? -25.016 3.454 19.048 1.00 97.56 190 ALA A N 1
ATOM 1411 C CA . ALA A 1 190 ? -24.255 4.361 18.200 1.00 97.56 190 ALA A CA 1
ATOM 1412 C C . ALA A 1 190 ? -24.985 5.721 18.042 1.00 97.56 190 ALA A C 1
ATOM 1414 O O . ALA A 1 190 ? -26.218 5.747 18.029 1.00 97.56 190 ALA A O 1
ATOM 1415 N N . PRO A 1 191 ? -24.255 6.844 17.903 1.00 98.38 191 PRO A N 1
ATOM 1416 C CA . PRO A 1 191 ? -22.802 6.925 17.796 1.00 98.38 191 PRO A CA 1
ATOM 1417 C C . PRO A 1 191 ? -22.085 6.842 19.151 1.00 98.38 191 PRO A C 1
ATOM 1419 O O . PRO A 1 191 ? -22.481 7.488 20.115 1.00 98.38 191 PRO A O 1
ATOM 1422 N N . GLN A 1 192 ? -20.984 6.092 19.205 1.00 98.75 192 GLN A N 1
ATOM 1423 C CA . GLN A 1 192 ? -20.076 6.030 20.361 1.00 98.75 192 GLN A CA 1
ATOM 1424 C C . GLN A 1 192 ? -18.628 5.991 19.870 1.00 98.75 192 GLN A C 1
ATOM 1426 O O . GLN A 1 192 ? -18.363 5.624 18.722 1.00 98.75 192 GLN A O 1
ATOM 1431 N N . TRP A 1 193 ? -17.682 6.363 20.728 1.00 98.81 193 TRP A N 1
ATOM 1432 C CA . TRP A 1 193 ? -16.262 6.314 20.405 1.00 98.81 193 TRP A CA 1
ATOM 1433 C C . TRP A 1 193 ? -15.420 5.788 21.564 1.00 98.81 193 TRP A C 1
ATOM 1435 O O . TRP A 1 193 ? -15.758 5.974 22.730 1.00 98.81 193 TRP A O 1
ATOM 1445 N N . ILE A 1 194 ? -14.292 5.179 21.208 1.00 98.88 194 ILE A N 1
ATOM 1446 C CA . ILE A 1 194 ? -13.187 4.843 22.106 1.00 98.88 194 ILE A CA 1
ATOM 1447 C C . ILE A 1 194 ? -11.899 5.426 21.517 1.00 98.88 194 ILE A C 1
ATOM 1449 O O . ILE A 1 194 ? -11.691 5.382 20.303 1.00 98.88 194 ILE A O 1
ATOM 1453 N N . GLU A 1 195 ? -11.079 6.051 22.352 1.00 98.88 195 GLU A N 1
ATOM 1454 C CA . GLU A 1 195 ? -9.838 6.730 21.987 1.00 98.88 195 GLU A CA 1
ATOM 1455 C C . GLU A 1 195 ? -8.678 6.173 22.801 1.00 98.88 195 GLU A C 1
ATOM 1457 O O . GLU A 1 195 ? -8.710 6.182 24.030 1.00 98.88 195 GLU A O 1
ATOM 1462 N N . VAL A 1 196 ? -7.650 5.717 22.097 1.00 98.88 196 VAL A N 1
ATOM 1463 C CA . VAL A 1 196 ? -6.461 5.079 22.654 1.00 98.88 196 VAL A CA 1
ATOM 1464 C C . VAL A 1 196 ? -5.276 6.039 22.536 1.00 98.88 196 VAL A C 1
ATOM 1466 O O . VAL A 1 196 ? -4.991 6.530 21.443 1.00 98.88 196 VAL A O 1
ATOM 1469 N N . ASP A 1 197 ? -4.580 6.290 23.648 1.00 98.81 197 ASP A N 1
ATOM 1470 C CA . ASP A 1 197 ? -3.273 6.958 23.677 1.00 98.81 197 ASP A CA 1
ATOM 1471 C C . ASP A 1 197 ? -2.174 5.898 23.530 1.00 98.81 197 ASP A C 1
ATOM 1473 O O . ASP A 1 197 ? -1.979 5.053 24.405 1.00 98.81 197 ASP A O 1
ATOM 1477 N N . LEU A 1 198 ? -1.427 5.950 22.429 1.00 98.62 198 LEU A N 1
ATOM 1478 C CA . LEU A 1 198 ? -0.306 5.055 22.135 1.00 98.62 198 LEU A CA 1
ATOM 1479 C C . LEU A 1 198 ? 0.958 5.385 22.957 1.00 98.62 198 LEU A C 1
ATOM 1481 O O . LEU A 1 198 ? 1.980 4.718 22.816 1.00 98.62 198 LEU A O 1
ATOM 1485 N N . GLY A 1 199 ? 0.918 6.427 23.794 1.00 98.12 199 GLY A N 1
ATOM 1486 C CA . GLY A 1 199 ? 1.977 6.844 24.718 1.00 98.12 199 GLY A CA 1
ATOM 1487 C C . GLY A 1 199 ? 3.033 7.758 24.102 1.00 98.12 199 GLY A C 1
ATOM 1488 O O . GLY A 1 199 ? 3.572 8.636 24.776 1.00 98.12 199 GLY A O 1
ATOM 1489 N N . ALA A 1 200 ? 3.295 7.608 22.807 1.00 98.00 200 ALA A N 1
ATOM 1490 C CA . ALA A 1 200 ? 4.182 8.466 22.031 1.00 98.00 200 ALA A CA 1
ATOM 1491 C C . ALA A 1 200 ? 3.680 8.590 20.589 1.00 98.00 200 ALA A C 1
ATOM 1493 O O . ALA A 1 200 ? 2.837 7.814 20.143 1.00 98.00 200 ALA A O 1
ATOM 1494 N N . VAL A 1 201 ? 4.217 9.560 19.844 1.00 98.38 201 VAL A N 1
ATOM 1495 C CA . VAL A 1 201 ? 4.013 9.601 18.391 1.00 98.38 201 VAL A CA 1
ATOM 1496 C C . VAL A 1 201 ? 4.778 8.432 17.778 1.00 98.38 201 VAL A C 1
ATOM 1498 O O . VAL A 1 201 ? 6.001 8.357 17.899 1.00 98.38 201 VAL A O 1
ATOM 1501 N N . VAL A 1 202 ? 4.056 7.519 17.135 1.00 97.19 202 VAL A N 1
ATOM 1502 C CA . VAL A 1 202 ? 4.604 6.305 16.525 1.00 97.19 202 VAL A CA 1
ATOM 1503 C C . VAL A 1 202 ? 4.160 6.184 15.068 1.00 97.19 202 VAL A C 1
ATOM 1505 O O . VAL A 1 202 ? 3.068 6.643 14.725 1.00 97.19 202 VAL A O 1
ATOM 1508 N N . PRO A 1 203 ? 4.971 5.549 14.203 1.00 95.94 203 PRO A N 1
ATOM 1509 C CA . PRO A 1 203 ? 4.551 5.207 12.852 1.00 95.94 203 PRO A CA 1
ATOM 1510 C C . PRO A 1 203 ? 3.592 4.012 12.924 1.00 95.94 203 PRO A C 1
ATOM 1512 O O . PRO A 1 203 ? 4.033 2.865 12.931 1.00 95.94 203 PRO A O 1
ATOM 1515 N N . LEU A 1 204 ? 2.286 4.262 13.019 1.00 96.75 204 LEU A N 1
ATOM 1516 C CA . LEU A 1 204 ? 1.280 3.202 13.026 1.00 96.75 204 LEU A CA 1
ATOM 1517 C C . LEU A 1 204 ? 1.276 2.504 11.661 1.00 96.75 204 LEU A C 1
ATOM 1519 O O . LEU A 1 204 ? 1.035 3.133 10.629 1.00 96.75 204 LEU A O 1
ATOM 1523 N N . LYS A 1 205 ? 1.543 1.199 11.677 1.00 94.19 205 LYS A N 1
ATOM 1524 C CA . LYS A 1 205 ? 1.643 0.337 10.493 1.00 94.19 205 LYS A CA 1
ATOM 1525 C C . LYS A 1 205 ? 0.507 -0.658 10.373 1.00 94.19 205 LYS A C 1
ATOM 1527 O O . LYS A 1 205 ? 0.135 -1.011 9.263 1.00 94.19 205 LYS A O 1
ATOM 1532 N N . LYS A 1 206 ? -0.051 -1.119 11.488 1.00 95.25 206 LYS A N 1
ATOM 1533 C CA . LYS A 1 206 ? -1.190 -2.040 11.482 1.00 95.25 206 LYS A CA 1
ATOM 1534 C C . LYS A 1 206 ? -2.074 -1.797 12.688 1.00 95.25 206 LYS A C 1
ATOM 1536 O O . LYS A 1 206 ? -1.588 -1.454 13.763 1.00 95.25 206 LYS A O 1
ATOM 1541 N N . MET A 1 207 ? -3.365 -2.022 12.503 1.00 97.75 207 MET A N 1
ATOM 1542 C CA . MET A 1 207 ? -4.354 -2.035 13.566 1.00 97.75 207 MET A CA 1
ATOM 1543 C C . MET A 1 207 ? -5.276 -3.242 13.399 1.00 97.75 207 MET A C 1
ATOM 1545 O O . MET A 1 207 ? -5.620 -3.602 12.270 1.00 97.75 207 MET A O 1
ATOM 1549 N N . ARG A 1 208 ? -5.666 -3.860 14.513 1.00 98.19 208 ARG A N 1
ATOM 1550 C CA . ARG A 1 208 ? -6.639 -4.956 14.570 1.00 98.19 208 ARG A CA 1
ATOM 1551 C C . ARG A 1 208 ? -7.690 -4.611 15.622 1.00 98.19 208 ARG A C 1
ATOM 1553 O O . ARG A 1 208 ? -7.330 -4.200 16.719 1.00 98.19 208 ARG A O 1
ATOM 1560 N N . LEU A 1 209 ? -8.968 -4.749 15.286 1.00 98.69 209 LEU A N 1
ATOM 1561 C CA . LEU A 1 209 ? -10.097 -4.434 16.166 1.00 98.69 209 LEU A CA 1
ATOM 1562 C C . LEU A 1 209 ? -10.986 -5.672 16.302 1.00 98.69 209 LEU A C 1
ATOM 1564 O O . LEU A 1 209 ? -11.503 -6.147 15.291 1.00 98.69 209 LEU A O 1
ATOM 1568 N N . LEU A 1 210 ? -11.151 -6.201 17.513 1.00 98.69 210 LEU A N 1
ATOM 1569 C CA . LEU A 1 210 ? -11.971 -7.381 17.780 1.00 98.69 210 LEU A CA 1
ATOM 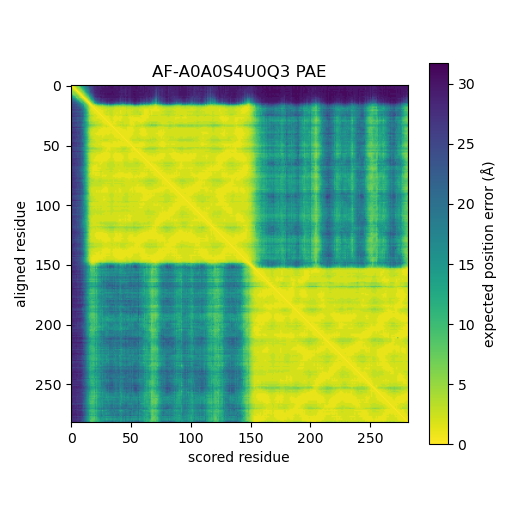1570 C C . LEU A 1 210 ? -13.376 -6.956 18.191 1.00 98.69 210 LEU A C 1
ATOM 1572 O O . LEU A 1 210 ? -13.592 -6.437 19.289 1.00 98.69 210 LEU A O 1
ATOM 1576 N N . THR A 1 211 ? -14.337 -7.158 17.299 1.00 98.44 211 THR A N 1
ATOM 1577 C CA . THR A 1 211 ? -15.732 -6.752 17.500 1.00 98.44 211 THR A CA 1
ATOM 1578 C C . THR A 1 211 ? -16.381 -7.507 18.656 1.00 98.44 211 THR A C 1
ATOM 1580 O O . THR A 1 211 ? -16.279 -8.729 18.733 1.00 98.44 211 THR A O 1
ATOM 1583 N N . SER A 1 212 ? -17.103 -6.786 19.516 1.00 98.06 212 SER A N 1
ATOM 1584 C CA . SER A 1 212 ? -18.059 -7.364 20.466 1.00 98.06 212 SER A CA 1
ATOM 1585 C C . SER A 1 212 ? -19.458 -6.958 20.021 1.00 98.06 212 SER A C 1
ATOM 1587 O O . SER A 1 212 ? -19.805 -5.776 20.053 1.00 98.06 212 SER A O 1
ATOM 1589 N N . GLN A 1 213 ? -20.233 -7.904 19.489 1.00 96.50 213 GLN A N 1
ATOM 1590 C CA . GLN A 1 213 ? -21.478 -7.561 18.799 1.00 96.50 213 GLN A CA 1
ATOM 1591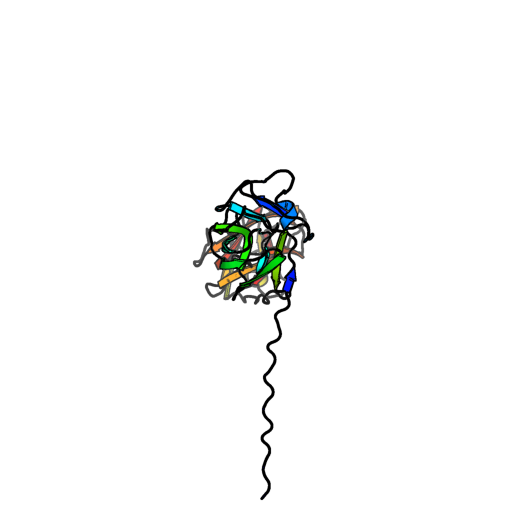 C C . GLN A 1 213 ? -22.494 -8.699 18.778 1.00 96.50 213 GLN A C 1
ATOM 1593 O O . GLN A 1 213 ? -22.251 -9.768 18.224 1.00 96.50 213 GLN A O 1
ATOM 1598 N N . ASN A 1 214 ? -23.699 -8.413 19.265 1.00 95.50 214 ASN A N 1
ATOM 1599 C CA . ASN A 1 214 ? -24.851 -9.296 19.140 1.00 95.50 214 ASN A CA 1
ATOM 1600 C C . ASN A 1 214 ? -26.141 -8.453 19.065 1.00 95.50 214 ASN A C 1
ATOM 1602 O O . ASN A 1 214 ? -26.389 -7.678 19.994 1.00 95.50 214 ASN A O 1
ATOM 1606 N N . PRO A 1 215 ? -26.963 -8.564 18.003 1.00 97.50 215 PRO A N 1
ATOM 1607 C CA . PRO A 1 215 ? -26.830 -9.467 16.853 1.00 97.50 215 PRO A CA 1
ATOM 1608 C C . PRO A 1 215 ? -25.758 -9.036 15.839 1.00 97.50 215 PRO A C 1
ATOM 1610 O O . PRO A 1 215 ? -25.382 -7.867 15.751 1.00 97.50 215 PRO A O 1
ATOM 1613 N N . ALA A 1 216 ? -25.291 -9.991 15.030 1.00 98.25 216 ALA A N 1
ATOM 1614 C CA . ALA A 1 216 ? -24.474 -9.702 13.852 1.00 98.25 216 ALA A CA 1
ATOM 1615 C C . ALA A 1 216 ? -25.253 -8.842 12.836 1.00 98.25 216 ALA A C 1
ATOM 1617 O O . ALA A 1 216 ? -26.477 -8.935 12.735 1.00 98.25 216 ALA A O 1
ATOM 1618 N N . GLY A 1 217 ? -24.549 -8.007 12.074 1.00 98.00 217 GLY A N 1
ATOM 1619 C CA . GLY A 1 217 ? -25.157 -7.110 11.090 1.00 98.00 217 GLY A CA 1
ATOM 1620 C C . GLY A 1 217 ? -24.266 -5.932 10.711 1.00 98.00 217 GLY A C 1
ATOM 1621 O O . GLY A 1 217 ? -23.113 -5.851 11.132 1.00 98.00 217 GLY A O 1
ATOM 1622 N N . GLN A 1 218 ? -24.812 -5.031 9.897 1.00 98.38 218 GLN A N 1
ATOM 1623 C CA . GLN A 1 218 ? -24.075 -3.922 9.297 1.00 98.38 218 GLN A CA 1
ATOM 1624 C C . GLN A 1 218 ? -23.599 -2.910 10.348 1.00 98.38 218 GLN A C 1
ATOM 1626 O O . GLN A 1 218 ? -24.415 -2.302 11.040 1.00 98.38 218 GLN A O 1
ATOM 1631 N N . THR A 1 219 ? -22.296 -2.647 10.396 1.00 98.56 219 THR A N 1
ATOM 1632 C CA . THR A 1 219 ? -21.698 -1.570 11.195 1.00 98.56 219 THR A CA 1
ATOM 1633 C C . THR A 1 219 ? -20.997 -0.546 10.317 1.00 98.56 219 THR A C 1
ATOM 1635 O O . THR A 1 219 ? -20.764 -0.739 9.120 1.00 98.56 219 THR A O 1
ATOM 1638 N N . THR A 1 220 ? -20.688 0.613 10.894 1.00 98.69 220 THR A N 1
ATOM 1639 C CA . THR A 1 220 ? -19.753 1.573 10.303 1.00 98.69 220 THR A CA 1
ATOM 1640 C C . THR A 1 220 ? -18.888 2.183 11.395 1.00 98.69 220 THR A C 1
ATOM 1642 O O . THR A 1 220 ? -19.403 2.733 12.371 1.00 98.69 220 THR A O 1
ATOM 1645 N N . HIS A 1 221 ? -17.573 2.092 11.211 1.00 98.69 221 HIS A N 1
ATOM 1646 C CA . HIS A 1 221 ? -16.550 2.617 12.104 1.00 98.69 221 HIS A CA 1
ATOM 1647 C C . HIS A 1 221 ? -15.658 3.595 11.341 1.00 98.69 221 HIS A C 1
ATOM 1649 O O . HIS A 1 221 ? -15.065 3.246 10.319 1.00 98.69 221 HIS A O 1
ATOM 1655 N N . VAL A 1 222 ? -15.544 4.817 11.849 1.00 98.75 222 VAL A N 1
ATOM 1656 C CA . VAL A 1 222 ? -14.631 5.843 11.344 1.00 98.75 222 VAL A CA 1
ATOM 1657 C C . VAL A 1 222 ? -13.427 5.897 12.274 1.00 98.75 222 VAL A C 1
ATOM 1659 O O . VAL A 1 222 ? -13.559 6.221 13.454 1.00 98.75 222 VAL A O 1
ATOM 1662 N N . ILE A 1 223 ? -12.254 5.564 11.746 1.00 98.75 223 ILE A N 1
ATOM 1663 C CA . ILE A 1 223 ? -10.987 5.564 12.474 1.00 98.75 223 ILE A CA 1
ATOM 1664 C C . ILE A 1 223 ? -10.294 6.891 12.204 1.00 98.75 223 ILE A C 1
ATOM 1666 O O . ILE A 1 223 ? -10.027 7.237 11.050 1.00 98.75 223 ILE A O 1
ATOM 1670 N N . LYS A 1 224 ? -9.982 7.623 13.268 1.00 98.75 224 LYS A N 1
ATOM 1671 C CA . LYS A 1 224 ? -9.279 8.907 13.222 1.00 98.75 224 LYS A CA 1
ATOM 1672 C C . LYS A 1 224 ? -7.980 8.825 14.007 1.00 98.75 224 LYS A C 1
ATOM 1674 O O . LYS A 1 224 ? -7.919 8.085 14.985 1.00 98.75 224 LYS A O 1
ATOM 1679 N N . GLY A 1 225 ? -6.965 9.597 13.632 1.00 98.50 225 GLY A N 1
ATOM 1680 C CA . GLY A 1 225 ? -5.742 9.673 14.426 1.00 98.50 225 GLY A CA 1
ATOM 1681 C C . GLY A 1 225 ? -4.892 10.907 14.162 1.00 98.50 225 GLY A C 1
ATOM 1682 O O . GLY A 1 225 ? -4.734 11.318 13.019 1.00 98.50 225 GLY A O 1
ATOM 1683 N N . ASP A 1 226 ? -4.332 11.457 15.237 1.00 98.62 226 ASP A N 1
ATOM 1684 C CA . ASP A 1 226 ? -3.509 12.670 15.267 1.00 98.62 226 ASP A CA 1
ATOM 1685 C C . ASP A 1 226 ? -2.413 12.539 16.344 1.00 98.62 226 ASP A C 1
ATOM 1687 O O . ASP A 1 226 ? -2.330 11.556 17.089 1.00 98.62 226 ASP A O 1
ATOM 1691 N N . THR A 1 227 ? -1.528 13.531 16.430 1.00 98.44 227 THR A N 1
ATOM 1692 C CA . THR A 1 227 ? -0.503 13.621 17.486 1.00 98.44 227 THR A CA 1
ATOM 1693 C C . THR A 1 227 ? -1.039 14.211 18.796 1.00 98.44 227 THR A C 1
ATOM 1695 O O . THR A 1 227 ? -0.383 14.078 19.831 1.00 98.44 227 THR A O 1
ATOM 1698 N N . ALA A 1 228 ? -2.229 14.819 18.765 1.00 98.25 228 ALA A N 1
ATOM 1699 C CA . ALA A 1 228 ? -2.932 15.399 19.908 1.00 98.25 228 ALA A CA 1
ATOM 1700 C C . ALA A 1 228 ? -4.235 14.625 20.221 1.00 98.25 228 ALA A C 1
ATOM 1702 O O . ALA A 1 228 ? -4.758 13.955 19.324 1.00 98.25 228 ALA A O 1
ATOM 1703 N N . PRO A 1 229 ? -4.755 14.703 21.466 1.00 98.38 229 PRO A N 1
ATOM 1704 C CA . PRO A 1 229 ? -6.032 14.090 21.841 1.00 98.38 229 PRO A CA 1
ATOM 1705 C C . PRO A 1 229 ? -7.202 14.596 20.992 1.00 98.38 229 PRO A C 1
ATOM 1707 O O . PRO A 1 229 ? -7.130 15.680 20.413 1.00 98.38 229 PRO A O 1
ATOM 1710 N N . ALA A 1 230 ? -8.308 13.848 20.989 1.00 97.81 230 ALA A N 1
ATOM 1711 C CA . ALA A 1 230 ? -9.493 14.139 20.177 1.00 97.81 230 ALA A CA 1
ATOM 1712 C C . ALA A 1 230 ? -9.190 14.284 18.671 1.00 97.81 230 ALA A C 1
ATOM 1714 O O . ALA A 1 230 ? -9.494 15.319 18.069 1.00 97.81 230 ALA A O 1
ATOM 1715 N N . PRO A 1 231 ? -8.622 13.237 18.043 1.00 98.38 231 PRO A N 1
ATOM 1716 C CA . PRO A 1 231 ? -8.175 13.307 16.668 1.00 98.38 231 PRO A CA 1
ATOM 1717 C C . PRO A 1 231 ? -9.342 13.535 15.702 1.00 98.38 231 PRO A C 1
ATOM 1719 O O . PRO A 1 231 ? -10.445 12.996 15.858 1.00 98.38 231 PRO A O 1
ATOM 1722 N N . SER A 1 232 ? -9.068 14.318 14.667 1.00 97.44 232 SER A N 1
ATOM 1723 C CA . SER A 1 232 ? -10.019 14.731 13.634 1.00 97.44 232 SER A CA 1
ATOM 1724 C C . SER A 1 232 ? -9.670 14.176 12.255 1.00 97.44 232 SER A C 1
ATOM 1726 O O . SER A 1 232 ? -10.581 13.937 11.459 1.00 97.44 232 SER A O 1
ATOM 1728 N N . ARG A 1 233 ? -8.383 13.911 11.986 1.00 98.25 233 ARG A N 1
ATOM 1729 C CA . ARG A 1 233 ? -7.920 13.333 10.721 1.00 98.25 233 ARG A CA 1
ATOM 1730 C C . ARG A 1 233 ? -8.434 11.907 10.565 1.00 98.25 233 ARG A C 1
ATOM 1732 O O . ARG A 1 233 ? -8.054 11.018 11.323 1.00 98.25 233 ARG A O 1
ATOM 1739 N N . GLU A 1 234 ? -9.249 11.677 9.544 1.00 98.38 234 GLU A N 1
ATOM 1740 C CA . GLU A 1 234 ? -9.691 10.337 9.164 1.00 98.38 234 GLU A CA 1
ATOM 1741 C C . GLU A 1 234 ? -8.528 9.526 8.574 1.00 98.38 234 GLU A C 1
ATOM 1743 O O . GLU A 1 234 ? -7.818 9.982 7.677 1.00 98.38 234 GLU A O 1
ATOM 1748 N N . LEU A 1 235 ? -8.329 8.317 9.100 1.00 96.38 235 LEU A N 1
ATOM 1749 C CA . LEU A 1 235 ? -7.336 7.357 8.617 1.00 96.38 235 LEU A CA 1
ATOM 1750 C C . LEU A 1 235 ? -7.981 6.255 7.776 1.00 96.38 235 LEU A C 1
ATOM 1752 O O . LEU A 1 235 ? -7.365 5.761 6.831 1.00 96.38 235 LEU A O 1
ATOM 1756 N N . LYS A 1 236 ? -9.192 5.826 8.153 1.00 96.81 236 LYS A N 1
ATOM 1757 C CA . LYS A 1 236 ? -9.909 4.724 7.506 1.00 96.81 236 LYS A CA 1
ATOM 1758 C C . LYS A 1 236 ? -11.385 4.718 7.901 1.00 96.81 236 LYS A C 1
ATOM 1760 O O . LYS A 1 236 ? -11.718 4.982 9.053 1.00 96.81 236 LYS A O 1
ATOM 1765 N N . VAL A 1 237 ? -12.246 4.300 6.978 1.00 98.06 237 VAL A N 1
ATOM 1766 C CA . VAL A 1 237 ? -13.621 3.876 7.275 1.00 98.06 237 VAL A CA 1
ATOM 1767 C C . VAL A 1 237 ? -13.728 2.369 7.064 1.00 98.06 237 VAL A C 1
ATOM 1769 O O . VAL A 1 237 ? -13.298 1.848 6.032 1.00 98.06 237 VAL A O 1
ATOM 1772 N N . LEU A 1 238 ? -14.291 1.674 8.048 1.00 97.19 238 LEU A N 1
ATOM 1773 C CA . LEU A 1 238 ? -14.652 0.262 7.977 1.00 97.19 238 LEU A CA 1
ATOM 1774 C C . LEU A 1 238 ? -16.177 0.172 7.999 1.00 97.19 238 LEU A C 1
ATOM 1776 O O . LEU A 1 238 ? -16.804 0.594 8.966 1.00 97.19 238 LEU A O 1
ATOM 1780 N N . SER A 1 239 ? -16.778 -0.341 6.930 1.00 97.88 239 SER A N 1
ATOM 1781 C CA . SER A 1 239 ? -18.227 -0.523 6.826 1.00 97.88 239 SER A CA 1
ATOM 1782 C C . SER A 1 239 ? -18.513 -1.876 6.190 1.00 97.88 239 SER A C 1
ATOM 1784 O O . SER A 1 239 ? -17.883 -2.241 5.198 1.00 97.88 239 SER A O 1
ATOM 1786 N N . GLY A 1 240 ? -19.433 -2.629 6.781 1.00 96.75 240 GLY A N 1
ATOM 1787 C CA . GLY A 1 240 ? -19.780 -3.981 6.355 1.00 96.75 240 GLY A CA 1
ATOM 1788 C C . GLY A 1 240 ? -20.539 -4.730 7.442 1.00 96.75 240 GLY A C 1
ATOM 1789 O O . GLY A 1 240 ? -20.719 -4.221 8.548 1.00 96.75 240 GLY A O 1
ATOM 1790 N N . ASN A 1 241 ? -20.971 -5.950 7.132 1.00 97.62 241 ASN A N 1
ATOM 1791 C CA . ASN A 1 241 ? -21.518 -6.845 8.143 1.00 97.62 241 ASN A CA 1
ATOM 1792 C C . ASN A 1 241 ? -20.403 -7.321 9.074 1.00 97.62 241 ASN A C 1
ATOM 1794 O O . ASN A 1 241 ? -19.399 -7.872 8.616 1.00 97.62 241 ASN A O 1
ATOM 1798 N N . THR A 1 242 ? -20.617 -7.142 10.373 1.00 98.12 242 THR A N 1
ATOM 1799 C CA . THR A 1 242 ? -19.749 -7.650 11.432 1.00 98.12 242 THR A CA 1
ATOM 1800 C C . THR A 1 242 ? -20.495 -8.629 12.332 1.00 98.12 242 THR A C 1
ATOM 1802 O O . THR A 1 242 ? -21.720 -8.572 12.461 1.00 98.12 242 THR A O 1
ATOM 1805 N N . ALA A 1 243 ? -19.758 -9.552 12.942 1.00 97.94 243 ALA A N 1
ATOM 1806 C CA . ALA A 1 243 ? -20.247 -10.491 13.951 1.00 97.94 243 ALA A CA 1
ATOM 1807 C C . ALA A 1 243 ? -19.385 -10.406 15.218 1.00 97.94 243 ALA A C 1
ATOM 1809 O O . ALA A 1 243 ? -18.354 -9.738 15.209 1.00 97.94 243 ALA A O 1
ATOM 1810 N N . ASP A 1 244 ? -19.791 -11.063 16.304 1.00 98.44 244 ASP A N 1
ATOM 1811 C CA . ASP A 1 244 ? -18.961 -11.174 17.509 1.00 98.44 244 ASP A CA 1
ATOM 1812 C C . ASP A 1 244 ? -17.614 -11.853 17.201 1.00 98.44 244 ASP A C 1
ATOM 1814 O O . ASP A 1 244 ? -17.545 -12.756 16.363 1.00 98.44 244 ASP A O 1
ATOM 1818 N N . LYS A 1 245 ? -16.545 -11.428 17.885 1.00 97.38 245 LYS A N 1
ATOM 1819 C CA . LYS A 1 245 ? -15.182 -11.988 17.779 1.00 97.38 245 LYS A CA 1
ATOM 1820 C C . LYS A 1 245 ? -14.576 -11.948 16.368 1.00 97.38 245 LYS A C 1
ATOM 1822 O O . LYS A 1 245 ? -13.671 -12.723 16.051 1.00 97.38 245 LYS A O 1
ATOM 1827 N N . GLN A 1 246 ? -15.018 -11.026 15.521 1.00 97.62 246 GLN A N 1
ATOM 1828 C CA . GLN A 1 246 ? -14.418 -10.805 14.212 1.00 97.62 246 GLN A CA 1
ATOM 1829 C C . GLN A 1 246 ? -13.280 -9.787 14.318 1.00 97.62 246 GLN A C 1
ATOM 1831 O O . GLN A 1 246 ? -13.466 -8.665 14.786 1.00 97.62 246 GLN A O 1
ATOM 1836 N N . TRP A 1 247 ? -12.099 -10.157 13.824 1.00 97.31 247 TRP A N 1
ATOM 1837 C CA . TRP A 1 247 ? -11.012 -9.200 13.640 1.00 97.31 247 TRP A CA 1
ATOM 1838 C C . TRP A 1 247 ? -11.254 -8.346 12.397 1.00 97.31 247 TRP A C 1
ATOM 1840 O O . TRP A 1 247 ? -11.369 -8.861 11.283 1.00 97.31 247 TRP A O 1
ATOM 1850 N N . LEU A 1 248 ? -1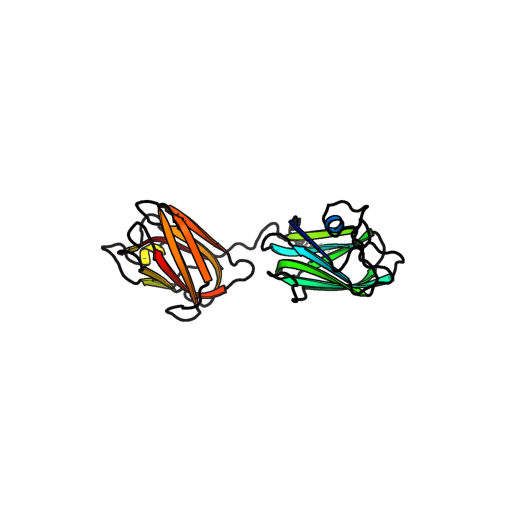1.275 -7.031 12.588 1.00 96.56 248 LEU A N 1
ATOM 1851 C CA . LEU A 1 248 ? -11.180 -6.051 11.515 1.00 96.56 248 LEU A CA 1
ATOM 1852 C C . LEU A 1 248 ? -9.747 -5.533 11.458 1.00 96.56 248 LEU A C 1
ATOM 1854 O O . LEU A 1 248 ? -9.230 -5.046 12.462 1.00 96.56 248 LEU A O 1
ATOM 1858 N N . GLU A 1 249 ? -9.103 -5.618 10.296 1.00 93.69 249 GLU A N 1
ATOM 1859 C CA . GLU A 1 249 ? -7.699 -5.230 10.146 1.00 93.69 249 GLU A CA 1
ATOM 1860 C C . GLU A 1 249 ? -7.537 -4.033 9.206 1.00 93.69 249 GLU A C 1
ATOM 1862 O O . GLU A 1 249 ? -8.235 -3.886 8.203 1.00 93.69 249 GLU A O 1
ATOM 1867 N N . SER A 1 250 ? -6.597 -3.153 9.538 1.00 92.12 250 SER A N 1
ATOM 1868 C CA . SER A 1 250 ? -6.139 -2.062 8.675 1.00 92.12 250 SER A CA 1
ATOM 1869 C C . SER A 1 250 ? -4.618 -2.047 8.657 1.00 92.12 250 SER A C 1
ATOM 1871 O O . SER A 1 250 ? -3.991 -2.217 9.702 1.00 92.12 250 SER A O 1
ATOM 1873 N N . SER A 1 251 ? -4.034 -1.859 7.475 1.00 86.50 251 SER A N 1
ATOM 1874 C CA . SER A 1 251 ? -2.586 -1.788 7.280 1.00 86.50 251 SER A CA 1
ATOM 1875 C C . SER A 1 251 ? -2.203 -0.482 6.587 1.00 86.50 251 SER A C 1
ATOM 1877 O O . SER A 1 251 ? -2.886 -0.031 5.667 1.00 86.50 251 SER A O 1
ATOM 1879 N N . TRP A 1 252 ? -1.108 0.092 7.069 1.00 87.69 252 TRP A N 1
ATOM 1880 C CA . TRP A 1 252 ? -0.372 1.246 6.562 1.00 87.69 252 TRP A CA 1
ATOM 1881 C C . TRP A 1 252 ? 1.127 0.906 6.507 1.00 87.69 252 TRP A C 1
ATOM 1883 O O . TRP A 1 252 ? 1.970 1.780 6.675 1.00 87.69 252 TRP A O 1
ATOM 1893 N N . GLU A 1 253 ? 1.488 -0.374 6.357 1.00 79.50 253 GLU A N 1
ATOM 1894 C CA . GLU A 1 253 ? 2.877 -0.835 6.499 1.00 79.50 253 GLU A CA 1
ATOM 1895 C C . GLU A 1 253 ? 3.864 -0.109 5.591 1.00 79.50 253 GLU A C 1
ATOM 1897 O O . GLU A 1 253 ? 5.005 0.125 5.996 1.00 79.50 253 GLU A O 1
ATOM 1902 N N . GLY A 1 254 ? 3.438 0.278 4.394 1.00 63.62 254 GLY A N 1
ATOM 1903 C CA . GLY A 1 254 ? 4.319 0.956 3.467 1.00 63.62 254 GLY A CA 1
ATOM 1904 C C . GLY A 1 254 ? 4.129 2.476 3.361 1.00 63.62 254 GLY A C 1
ATOM 1905 O O . GLY A 1 254 ? 5.023 3.163 2.869 1.00 63.62 254 GLY A O 1
ATOM 1906 N N . ALA A 1 255 ? 3.071 3.034 3.950 1.00 75.00 255 ALA A N 1
ATOM 1907 C CA . ALA A 1 255 ? 2.975 4.462 4.248 1.00 75.00 255 ALA A CA 1
ATOM 1908 C C . ALA A 1 255 ? 2.505 4.677 5.696 1.00 75.00 255 ALA A C 1
ATOM 1910 O O . ALA A 1 255 ? 1.353 5.070 5.913 1.00 75.00 255 ALA A O 1
ATOM 1911 N N . PRO A 1 256 ? 3.379 4.422 6.694 1.00 87.88 256 PRO A N 1
ATOM 1912 C CA . PRO A 1 256 ? 2.990 4.471 8.097 1.00 87.88 256 PRO A CA 1
ATOM 1913 C C . PRO A 1 256 ? 2.457 5.847 8.482 1.00 87.88 256 PRO A C 1
ATOM 1915 O O . PRO A 1 256 ? 3.013 6.881 8.099 1.00 87.88 256 PRO A O 1
ATOM 1918 N N . VAL A 1 257 ? 1.392 5.872 9.279 1.00 92.69 257 VAL A N 1
ATOM 1919 C CA . VAL A 1 257 ? 0.791 7.126 9.741 1.00 92.69 257 VAL A CA 1
ATOM 1920 C C . VAL A 1 257 ? 1.345 7.486 11.114 1.00 92.69 257 VAL A C 1
ATOM 1922 O O . VAL A 1 257 ? 1.177 6.749 12.080 1.00 92.69 257 VAL A O 1
ATOM 1925 N N . ASN A 1 258 ? 2.026 8.628 11.208 1.00 96.56 258 ASN A N 1
ATOM 1926 C CA . ASN A 1 258 ? 2.554 9.115 12.481 1.00 96.56 258 ASN A CA 1
ATOM 1927 C C . ASN A 1 258 ? 1.414 9.660 13.345 1.00 96.56 258 ASN A C 1
ATOM 1929 O O . ASN A 1 258 ? 0.870 10.726 13.053 1.00 96.56 258 ASN A O 1
ATOM 1933 N N . VAL A 1 259 ? 1.061 8.928 14.399 1.00 98.56 259 VAL A N 1
ATOM 1934 C CA . VAL A 1 259 ? -0.035 9.265 15.316 1.00 98.56 259 VAL A CA 1
ATOM 1935 C C . VAL A 1 259 ? 0.357 8.933 16.750 1.00 98.56 259 VAL A C 1
ATOM 1937 O O . VAL A 1 259 ? 1.213 8.085 16.991 1.00 98.56 259 VAL A O 1
ATOM 1940 N N . ARG A 1 260 ? -0.274 9.610 17.708 1.00 98.62 260 ARG A N 1
ATOM 1941 C CA . ARG A 1 260 ? -0.237 9.230 19.125 1.00 98.62 260 ARG A CA 1
ATOM 1942 C C . ARG A 1 260 ? -1.614 8.800 19.613 1.00 98.62 260 ARG A C 1
ATOM 1944 O O . ARG A 1 260 ? -1.701 7.861 20.387 1.00 98.62 260 ARG A O 1
ATOM 1951 N N . TYR A 1 261 ? -2.672 9.457 19.151 1.00 98.88 261 TYR A N 1
ATOM 1952 C CA . TYR A 1 261 ? -4.039 9.153 19.553 1.00 98.88 261 TYR A CA 1
ATOM 1953 C C . TYR A 1 261 ? -4.780 8.536 18.380 1.00 98.88 261 TYR A C 1
ATOM 1955 O O . TYR A 1 261 ? -4.736 9.078 17.275 1.00 98.88 261 TYR A O 1
ATOM 1963 N N . VAL A 1 262 ? -5.468 7.420 18.619 1.00 98.81 262 VAL A N 1
ATOM 1964 C CA . VAL A 1 262 ? -6.346 6.779 17.634 1.00 98.81 262 VAL A CA 1
ATOM 1965 C C . VAL A 1 262 ? -7.743 6.664 18.222 1.00 98.81 262 VAL A C 1
ATOM 1967 O O . VAL A 1 262 ? -7.924 6.082 19.287 1.00 98.81 262 VAL A O 1
ATOM 1970 N N . ARG A 1 263 ? -8.741 7.206 17.524 1.00 98.88 263 ARG A N 1
ATOM 1971 C CA . ARG A 1 263 ? -10.153 7.136 17.905 1.00 98.88 263 ARG A CA 1
ATOM 1972 C C . ARG A 1 263 ? -10.917 6.259 16.929 1.00 98.88 263 ARG A C 1
ATOM 1974 O O . ARG A 1 263 ? -10.922 6.526 15.730 1.00 98.88 263 ARG A O 1
ATOM 1981 N N . ILE A 1 264 ? -11.621 5.265 17.457 1.00 98.81 264 ILE A N 1
ATOM 1982 C CA . ILE A 1 264 ? -12.566 4.437 16.717 1.00 98.81 264 ILE A CA 1
ATOM 1983 C C . ILE A 1 264 ? -13.964 4.957 17.040 1.00 98.81 264 ILE A C 1
ATOM 1985 O O . ILE A 1 264 ? -14.458 4.786 18.153 1.00 98.81 264 ILE A O 1
ATOM 1989 N N . GLN A 1 265 ? -14.593 5.625 16.075 1.00 98.75 265 GLN A N 1
ATOM 1990 C CA . GLN A 1 265 ? -15.951 6.146 16.197 1.00 98.75 265 GLN A CA 1
ATOM 1991 C C . GLN A 1 265 ? -16.922 5.232 15.448 1.00 98.75 265 GLN A C 1
ATOM 1993 O O . GLN A 1 265 ? -16.983 5.254 14.220 1.00 98.75 265 GLN A O 1
ATOM 1998 N N . THR A 1 266 ? -17.713 4.450 16.177 1.00 98.75 266 THR A N 1
ATOM 1999 C CA . THR A 1 266 ? -18.800 3.655 15.594 1.00 98.75 266 THR A CA 1
ATOM 2000 C C . THR A 1 266 ? -19.997 4.562 15.363 1.00 98.75 266 THR A C 1
ATOM 2002 O O . THR A 1 266 ? -20.575 5.077 16.319 1.00 98.75 266 THR A O 1
ATOM 2005 N N . THR A 1 267 ? -20.363 4.786 14.103 1.00 98.62 267 THR A N 1
ATOM 2006 C CA . THR A 1 267 ? -21.467 5.672 13.701 1.00 98.62 267 THR A CA 1
ATOM 2007 C C . THR A 1 267 ? -22.767 4.920 13.441 1.00 98.62 267 THR A C 1
ATOM 2009 O O . THR A 1 267 ? -23.835 5.514 13.544 1.00 98.62 267 THR A O 1
ATOM 2012 N N . SER A 1 268 ? -22.688 3.619 13.153 1.00 98.44 268 SER A N 1
ATOM 2013 C CA . SER A 1 268 ? -23.840 2.739 12.950 1.00 98.44 268 SER A CA 1
ATOM 2014 C C . SER A 1 268 ? -23.533 1.340 13.479 1.00 98.44 268 SER A C 1
ATOM 2016 O O . SER A 1 268 ? -22.419 0.847 13.290 1.00 98.44 268 SER A O 1
ATOM 2018 N N . SER A 1 269 ? -24.500 0.724 14.160 1.00 98.06 269 SER A N 1
ATOM 2019 C CA . SER A 1 269 ? -24.410 -0.634 14.705 1.00 98.06 269 SER A CA 1
ATOM 2020 C C . SER A 1 269 ? -25.811 -1.195 14.988 1.00 98.06 269 SER A C 1
ATOM 2022 O O . SER A 1 269 ? -26.663 -0.435 15.456 1.00 98.06 269 SER A O 1
ATOM 2024 N N . PRO A 1 270 ? -26.067 -2.499 14.755 1.00 97.62 270 PRO A N 1
ATOM 2025 C CA . PRO A 1 270 ? -27.333 -3.144 15.113 1.00 97.62 270 PRO A CA 1
ATOM 2026 C C . PRO A 1 270 ? -27.435 -3.461 16.616 1.00 97.62 270 PRO A C 1
ATOM 2028 O O . PRO A 1 270 ? -28.514 -3.792 17.103 1.00 97.62 270 PRO A O 1
ATOM 2031 N N . SER A 1 271 ? -26.323 -3.372 17.351 1.00 97.00 271 SER A N 1
ATOM 2032 C CA . SER A 1 271 ? -26.239 -3.566 18.800 1.00 97.00 271 SER A CA 1
ATOM 2033 C C . SER A 1 271 ? -25.611 -2.352 19.483 1.00 97.00 271 SER A C 1
ATOM 2035 O O . SER A 1 271 ? -25.174 -1.397 18.834 1.00 97.00 271 SER A O 1
ATOM 2037 N N . TRP A 1 272 ? -25.503 -2.403 20.810 1.00 98.06 272 TRP A N 1
ATOM 2038 C CA . TRP A 1 272 ? -24.620 -1.502 21.549 1.00 98.06 272 TRP A CA 1
ATOM 2039 C C . TRP A 1 272 ? -23.198 -1.523 20.991 1.00 98.06 272 TRP A C 1
ATOM 2041 O O . TRP A 1 272 ? -22.742 -2.540 20.463 1.00 98.06 272 TRP A O 1
ATOM 2051 N N . VAL A 1 273 ? -22.514 -0.384 21.090 1.00 98.62 273 VAL A N 1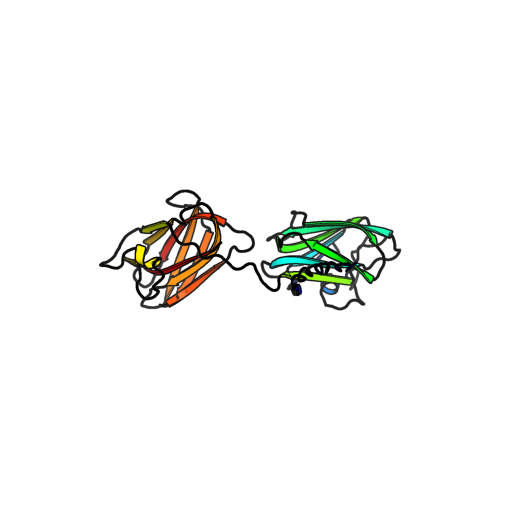
ATOM 2052 C CA . VAL A 1 273 ? -21.135 -0.257 20.620 1.00 98.62 273 VAL A CA 1
ATOM 2053 C C . VAL A 1 273 ? -20.204 -0.883 21.646 1.00 98.62 273 VAL A C 1
ATOM 2055 O O . VAL A 1 273 ? -20.163 -0.451 22.797 1.00 98.62 273 VAL A O 1
ATOM 2058 N N . SER A 1 274 ? -19.457 -1.897 21.220 1.00 98.50 274 SER A N 1
ATOM 2059 C CA . SER A 1 274 ? -18.588 -2.669 22.094 1.00 98.50 274 SER A CA 1
ATOM 2060 C C . SER A 1 274 ? -17.398 -3.245 21.321 1.00 98.50 274 SER A C 1
ATOM 2062 O O . SER A 1 274 ? -17.493 -3.528 20.126 1.00 98.50 274 SER A O 1
ATOM 2064 N N . TRP A 1 275 ? -16.266 -3.400 22.009 1.00 98.75 275 TRP A N 1
ATOM 2065 C CA . TRP A 1 275 ? -15.033 -3.979 21.470 1.00 98.75 275 TRP A CA 1
ATOM 2066 C C . TRP A 1 275 ? -14.404 -4.891 22.515 1.00 98.75 275 TRP A C 1
ATOM 2068 O O . TRP A 1 275 ? -14.256 -4.462 23.658 1.00 98.75 275 TRP A O 1
ATOM 2078 N N . HIS A 1 276 ? -14.034 -6.110 22.118 1.00 98.62 276 HIS A N 1
ATOM 2079 C CA . HIS A 1 276 ? -13.289 -7.036 22.975 1.00 98.62 276 HIS A CA 1
ATOM 2080 C C . HIS A 1 276 ? -11.837 -6.594 23.134 1.00 98.62 276 HIS A C 1
ATOM 2082 O O . HIS A 1 276 ? -11.356 -6.532 24.246 1.00 98.62 276 HIS A O 1
ATOM 2088 N N . GLU A 1 277 ? -11.148 -6.260 22.039 1.00 98.62 277 GLU A N 1
ATOM 2089 C CA . GLU A 1 277 ? -9.711 -5.956 22.072 1.00 98.62 277 GLU A CA 1
ATOM 2090 C C . GLU A 1 277 ? -9.308 -5.061 20.888 1.00 98.62 277 GLU A C 1
ATOM 2092 O O . GLU A 1 277 ? -9.842 -5.187 19.780 1.00 98.62 277 GLU A O 1
ATOM 2097 N N . LEU A 1 278 ? -8.344 -4.167 21.105 1.00 98.75 278 LEU A N 1
ATOM 2098 C CA . LEU A 1 278 ? -7.794 -3.235 20.126 1.00 98.75 278 LEU A CA 1
ATOM 2099 C C . LEU A 1 278 ? -6.267 -3.357 20.125 1.00 98.75 278 LEU A C 1
ATOM 2101 O O . LEU A 1 278 ? -5.596 -3.046 21.107 1.00 98.75 278 LEU A O 1
ATOM 2105 N N . GLU A 1 279 ? -5.695 -3.750 18.991 1.00 98.56 279 GLU A N 1
ATOM 2106 C CA . GLU A 1 279 ? -4.252 -3.922 18.843 1.00 98.56 279 GLU A CA 1
ATOM 2107 C C . GLU A 1 279 ? -3.679 -2.950 17.812 1.00 98.56 279 GLU A C 1
ATOM 2109 O O . GLU A 1 279 ? -4.230 -2.766 16.725 1.00 98.56 279 GLU A O 1
ATOM 2114 N N . PHE A 1 280 ? -2.519 -2.376 18.130 1.00 98.38 280 PHE A N 1
ATOM 2115 C CA . PHE A 1 280 ? -1.805 -1.416 17.292 1.00 98.38 280 PHE A CA 1
ATOM 2116 C C . PHE A 1 280 ? -0.360 -1.866 17.122 1.00 98.38 280 PHE A C 1
ATOM 2118 O O . PHE A 1 280 ? 0.239 -2.406 18.052 1.00 98.38 280 PHE A O 1
ATOM 2125 N N . TYR A 1 281 ? 0.217 -1.628 15.948 1.00 97.00 281 TYR A N 1
ATOM 2126 C CA . TYR A 1 281 ? 1.571 -2.066 15.637 1.00 97.00 281 TYR A CA 1
ATOM 2127 C C . TYR A 1 281 ? 2.364 -1.023 14.850 1.00 97.00 281 TYR A C 1
ATOM 2129 O O . TYR A 1 281 ? 1.797 -0.301 14.027 1.00 97.00 281 TYR A O 1
ATOM 2137 N N . ARG A 1 282 ? 3.682 -0.998 15.069 1.00 92.50 282 ARG A N 1
ATOM 2138 C CA . ARG A 1 282 ? 4.671 -0.139 14.393 1.00 92.50 282 ARG A CA 1
ATOM 2139 C C . ARG A 1 282 ? 5.855 -0.928 13.842 1.00 92.50 282 ARG A C 1
ATOM 2141 O O . ARG A 1 282 ? 6.037 -2.092 14.256 1.00 92.50 282 ARG A O 1
#

Foldseek 3Di:
DDDDDDDDDDDDPDPDFDKDWQQFPDKDKPAFDDPLGLVQQRVPFLVGKTFHPWFDFMKMKTFSVDKAQWFKKKFQDDAPPWFWWKKWKAFAADPPGDHTQDIDTDTDHHRDIDMDGGPGGAIGRMMMITIHHGPTTGMTRYMITIHGPDDPDWDWQQFPDKDKPDFDDPLDLVQQRVPFLVRKTFDFFDQMKMKTFSVAFDQWFKKKFFFADPPWAWWKKFKFFAADPPGDHTDDIDIDTDHHRDIDMDGCNNPGDGGRMMMITIHHGPGTGMTRYMIITD

Nearest PDB structures (foldseek):
  7d2a-assembly1_A  TM=8.844E-01  e=6.755E-09  Persicobacter sp. CCB-QB2
  2v72-assembly1_A  TM=8.697E-01  e=3.201E-08  Clostridium perfringens
  5zu6-assembly1_A  TM=7.463E-01  e=4.062E-07  Vibrio
  5xnr-assembly1_A  TM=4.784E-01  e=3.338E-10  Persicobacter sp. CCB-QB2
  7t4s-assembly1_F  TM=4.728E-01  e=7.115E-09  Homo sapiens

Solvent-accessible surface area (backbone atoms only — not comparable to full-atom values): 14710 Å² total; per-residue (Å²): 138,86,83,81,80,80,82,76,80,76,78,81,76,77,79,77,84,56,68,37,82,55,71,63,73,46,56,46,53,74,51,54,38,80,90,23,39,49,59,36,22,62,67,84,45,76,89,46,38,16,28,36,73,42,52,46,69,42,40,41,36,38,31,43,78,47,84,37,50,40,28,34,41,36,38,26,33,37,42,69,59,63,36,60,30,29,36,40,31,17,35,19,82,47,82,88,38,78,49,73,77,49,73,52,74,46,75,46,43,55,75,38,73,48,76,47,74,48,98,58,64,44,45,25,23,22,40,32,44,35,32,66,37,47,74,23,50,41,38,31,12,31,52,44,39,22,24,56,65,69,71,82,81,70,43,75,58,71,63,67,45,59,47,51,76,58,60,41,89,90,22,40,54,63,31,21,63,65,85,42,71,89,40,39,15,28,35,58,63,48,67,42,38,41,34,38,32,46,74,46,77,38,50,40,21,36,39,40,38,25,32,36,39,68,58,60,39,58,34,29,34,43,32,18,39,22,74,49,82,88,43,78,47,75,76,48,78,51,72,48,76,45,41,55,76,37,75,47,76,49,78,28,74,64,65,50,47,71,24,17,21,42,32,47,32,33,63,40,50,76,24,49,42,35,30,12,31,55,48,42,22,66

pLDDT: mean 93.28, std 13.69, range [34.22, 98.88]

Mean predicted aligned error: 10.22 Å

Radius of gyration: 25.92 Å; Cα contacts (8 Å, |Δi|>4): 775; chains: 1; bounding box: 88×39×68 Å

Sequence (282 aa):
MYKRQQQGTLPTSAATEALIKVVPVGVTASSTYSDNVPARAIDGVSSNAWIASGYAPQWIEVDLGAEVPLKKLRMLVSQNPAGQSTHVVTGGLSPAPTSVLQTVSRNTVDGQWLEVSLDTAVSVRYIRITTTGSPSWVSWHELEFYRPAVLPALTKIVPAGVSASGTYSTNVPGQAIDGNNDTPWTATSAPQWIEVDLGAVVPLKKMRLLTSQNPAGQTTHVIKGDTAPAPSRELKVLSGNTADKQWLESSWEGAPVNVRYVRIQTTSSPSWVSWHELEFYR

Organism: Ralstonia solanacearum (NCBI:txid305)

Secondary structure (DSSP, 8-state):
--PPPP-PPPP---PPPPEEEE--SEEEES---TT--GGGGGSS-TTS-EEEEEESSEEEEEEEEEEEEEEEEEEEE--SS-EEEEEEEEEESSSS--EEEEEEEEEE-TT-EEEEEEEEEEEEEEEEEEEEE-SSEEEEEEEEEEEESSPPPPPEE--SEEEES--BTTB-GGGGGSS-TTS-EE-SSSSEEEEEEEEEEEEE-EEEEEE--SS-EEEEEEEEEESSSS--SEEEEEEEEE-TTPEEEEE-SSS-EEEEEEEEEEEE-SS--EEEEEEEE-